Protein AF-A0A9P8UPE1-F1 (afdb_monomer_lite)

Organism: NCBI:txid152316

Sequence (196 aa):
MGAAPSRLIRISTTTGAYTDLRSLNLTSTPVAGVVDENSQYWLTNAANTAWTQVDLLPGSATFGRIVASGTSPAPAYTVSDWAWIPGTAGGNYLWGVSYEAGLLGLTGTSRLMAWNRSTKIWTTSTAITGVLSGSLINYQSVFAGGTDTLYAADSSTGQLYTFPLPGSGLATAQVALGNSFGLATIADGARCAAAN

Structure (mmCIF, N/CA/C/O backbone):
data_AF-A0A9P8UPE1-F1
#
_entry.id   AF-A0A9P8UPE1-F1
#
loop_
_atom_site.group_PDB
_atom_site.id
_atom_site.type_symbol
_atom_site.label_atom_id
_atom_site.label_alt_id
_atom_site.label_comp_id
_atom_site.label_asym_id
_atom_site.label_entity_id
_atom_site.label_seq_id
_atom_site.pdbx_PDB_ins_code
_atom_site.Cartn_x
_atom_site.Cartn_y
_atom_site.Cartn_z
_atom_site.occupancy
_atom_site.B_iso_or_equiv
_atom_site.auth_seq_id
_atom_site.auth_comp_id
_atom_site.auth_asym_id
_atom_site.auth_atom_id
_atom_site.pdbx_PDB_model_num
ATOM 1 N N . MET A 1 1 ? 10.428 -13.126 26.979 1.00 35.22 1 MET A N 1
ATOM 2 C CA . MET A 1 1 ? 9.659 -11.873 27.131 1.00 35.22 1 MET A CA 1
ATOM 3 C C . MET A 1 1 ? 8.935 -11.637 25.817 1.00 35.22 1 MET A C 1
ATOM 5 O O . MET A 1 1 ? 9.606 -11.622 24.794 1.00 35.22 1 MET A O 1
ATOM 9 N N . GLY A 1 2 ? 7.600 -11.607 25.813 1.00 47.16 2 GLY A N 1
ATOM 10 C CA . GLY A 1 2 ? 6.821 -11.402 24.585 1.00 47.16 2 GLY A CA 1
ATOM 11 C C . GLY A 1 2 ? 6.969 -9.967 24.079 1.00 47.16 2 GLY A C 1
ATOM 12 O O . GLY A 1 2 ? 7.102 -9.053 24.892 1.00 47.16 2 GLY A O 1
ATOM 13 N N . ALA A 1 3 ? 6.984 -9.772 22.760 1.00 54.69 3 ALA A N 1
ATOM 14 C CA . ALA A 1 3 ? 6.966 -8.436 22.173 1.00 54.69 3 ALA A CA 1
ATOM 15 C C . ALA A 1 3 ? 5.730 -7.666 22.669 1.00 54.69 3 ALA A C 1
ATOM 17 O O . ALA A 1 3 ? 4.647 -8.243 22.791 1.00 54.69 3 ALA A O 1
ATOM 18 N N . ALA A 1 4 ? 5.896 -6.378 22.977 1.00 60.66 4 ALA A N 1
ATOM 19 C CA . ALA A 1 4 ? 4.767 -5.528 23.334 1.00 60.66 4 ALA A CA 1
ATOM 20 C C . ALA A 1 4 ? 3.760 -5.486 22.166 1.00 60.66 4 ALA A C 1
ATOM 22 O O . ALA A 1 4 ? 4.185 -5.451 21.007 1.00 60.66 4 ALA A O 1
ATOM 23 N N . PRO A 1 5 ? 2.444 -5.495 22.440 1.00 74.88 5 PRO A N 1
ATOM 24 C CA . PRO A 1 5 ? 1.443 -5.434 21.385 1.00 74.88 5 PRO A CA 1
ATOM 25 C C . PRO A 1 5 ? 1.566 -4.119 20.604 1.00 74.88 5 PRO A C 1
ATOM 27 O O . PRO A 1 5 ? 1.838 -3.062 21.182 1.00 74.88 5 PRO A O 1
ATOM 30 N N . SER A 1 6 ? 1.348 -4.175 19.289 1.00 86.69 6 SER A N 1
ATOM 31 C CA . SER A 1 6 ? 1.337 -2.986 18.431 1.00 86.69 6 SER A CA 1
ATOM 32 C C . SER A 1 6 ? 0.235 -2.019 18.874 1.00 86.69 6 SER A C 1
ATOM 34 O O . SER A 1 6 ? -0.825 -2.453 19.321 1.00 86.69 6 SER A O 1
ATOM 36 N N . ARG A 1 7 ? 0.457 -0.705 18.762 1.00 90.19 7 ARG A N 1
ATOM 37 C CA . ARG A 1 7 ? -0.534 0.323 19.131 1.00 90.19 7 ARG A CA 1
ATOM 38 C C . ARG A 1 7 ? -1.039 1.047 17.893 1.00 90.19 7 ARG A C 1
ATOM 40 O O . ARG A 1 7 ? -0.247 1.456 17.050 1.00 90.19 7 ARG A O 1
ATOM 47 N N . LEU A 1 8 ? -2.352 1.214 17.810 1.00 90.75 8 LEU A N 1
ATOM 48 C CA . LEU A 1 8 ? -3.014 2.053 16.829 1.00 90.75 8 LEU A CA 1
ATOM 49 C C . LEU A 1 8 ? -3.119 3.465 17.398 1.00 90.75 8 LEU A C 1
ATOM 51 O O . LEU A 1 8 ? -3.854 3.703 18.356 1.00 90.75 8 LEU A O 1
ATOM 55 N N . ILE A 1 9 ? -2.412 4.401 16.778 1.00 90.38 9 ILE A N 1
ATOM 56 C CA . ILE A 1 9 ? -2.449 5.813 17.148 1.00 90.38 9 ILE A CA 1
ATOM 57 C C . ILE A 1 9 ? -3.109 6.632 16.041 1.00 90.38 9 ILE A C 1
ATOM 59 O O . ILE A 1 9 ? -2.950 6.341 14.858 1.00 90.38 9 ILE A O 1
ATOM 63 N N . ARG A 1 10 ? -3.831 7.684 16.426 1.00 87.06 10 ARG A N 1
ATOM 64 C CA . ARG A 1 10 ? -4.298 8.728 15.510 1.00 87.06 10 ARG A CA 1
ATOM 65 C C . ARG A 1 10 ? -3.476 9.980 15.736 1.00 87.06 10 ARG A C 1
ATOM 67 O O . ARG A 1 10 ? -3.409 10.442 16.870 1.00 87.06 10 ARG A O 1
ATOM 74 N N . ILE A 1 11 ? -2.920 10.552 14.677 1.00 86.19 11 ILE A N 1
ATOM 75 C CA . ILE A 1 11 ? -2.217 11.837 14.727 1.00 86.19 11 ILE A CA 1
ATOM 76 C C . ILE A 1 11 ? -3.156 12.923 14.195 1.00 86.19 11 ILE A C 1
ATOM 78 O O . ILE A 1 11 ? -3.780 12.764 13.149 1.00 86.19 11 ILE A O 1
ATOM 82 N N . SER A 1 12 ? -3.298 14.008 14.949 1.00 83.06 12 SER A N 1
ATOM 83 C CA . SER A 1 12 ? -4.066 15.189 14.564 1.00 83.06 12 SER A CA 1
ATOM 84 C C . SER A 1 12 ? -3.405 15.879 13.377 1.00 83.06 12 SER A C 1
ATOM 86 O O . SER A 1 12 ? -2.245 16.280 13.459 1.00 83.06 12 SER A O 1
ATOM 88 N N . THR A 1 13 ? -4.163 16.085 12.304 1.00 77.50 13 THR A N 1
ATOM 89 C CA . THR A 1 13 ? -3.687 16.787 11.104 1.00 77.50 13 THR A CA 1
ATOM 90 C C . THR A 1 13 ? -3.475 18.282 11.336 1.00 77.50 13 THR A C 1
ATOM 92 O O . THR A 1 13 ? -2.733 18.915 10.595 1.00 77.50 13 THR A O 1
ATOM 95 N N . THR A 1 14 ? -4.099 18.856 12.368 1.00 82.94 14 THR A N 1
ATOM 96 C CA . THR A 1 14 ? -3.991 20.288 12.688 1.00 82.94 14 THR A CA 1
ATOM 97 C C . THR A 1 14 ? -2.881 20.583 13.691 1.00 82.94 14 THR A C 1
ATOM 99 O O . THR A 1 14 ? -2.244 21.626 13.613 1.00 82.94 14 THR A O 1
ATOM 102 N N . THR A 1 15 ? -2.664 19.690 14.660 1.00 88.19 15 THR A N 1
ATOM 103 C CA . THR A 1 15 ? -1.780 19.966 15.808 1.00 88.19 15 THR A CA 1
ATOM 104 C C . THR A 1 15 ? -0.601 19.008 15.929 1.00 88.19 15 THR A C 1
ATOM 106 O O . THR A 1 15 ? 0.265 19.234 16.767 1.00 88.19 15 THR A O 1
ATOM 109 N N . GLY A 1 16 ? -0.576 17.908 15.170 1.00 84.88 16 GLY A N 1
ATOM 110 C CA . GLY A 1 16 ? 0.424 16.844 15.314 1.00 84.88 16 GLY A CA 1
ATOM 111 C C . GLY A 1 16 ? 0.308 16.034 16.613 1.00 84.88 16 GLY A C 1
ATOM 112 O O . GLY A 1 16 ? 1.046 15.071 16.806 1.00 84.88 16 GLY A O 1
ATOM 113 N N . ALA A 1 17 ? -0.623 16.381 17.509 1.00 89.75 17 ALA A N 1
ATOM 114 C CA . ALA A 1 17 ? -0.867 15.629 18.734 1.00 89.75 17 ALA A CA 1
ATOM 115 C C . ALA A 1 17 ? -1.391 14.225 18.410 1.00 89.75 17 ALA A C 1
ATOM 117 O O . ALA A 1 17 ? -2.225 14.069 17.516 1.00 89.75 17 ALA A O 1
ATOM 118 N N . TYR A 1 18 ? -0.950 13.213 19.157 1.00 89.75 18 TYR A N 1
ATOM 119 C CA . TYR A 1 18 ? -1.420 11.843 18.972 1.00 89.75 18 TYR A CA 1
ATOM 120 C C . TYR A 1 18 ? -2.449 11.433 20.031 1.00 89.75 18 TYR A C 1
ATOM 122 O O . TYR A 1 18 ? -2.461 11.924 21.158 1.00 89.75 18 TYR A O 1
ATOM 130 N N . THR A 1 19 ? -3.320 10.501 19.665 1.00 90.38 19 THR A N 1
ATOM 131 C CA . THR A 1 19 ? -4.245 9.809 20.563 1.00 90.38 19 THR A CA 1
ATOM 132 C C . THR A 1 19 ? -4.021 8.316 20.408 1.00 90.38 19 THR A C 1
ATOM 134 O O . THR A 1 19 ? -4.034 7.814 19.284 1.00 90.38 19 THR A O 1
ATOM 137 N N . ASP A 1 20 ? -3.821 7.605 21.516 1.00 92.06 20 ASP A N 1
ATOM 138 C CA . ASP A 1 20 ? -3.834 6.144 21.485 1.00 92.06 20 ASP A CA 1
ATOM 139 C C . ASP A 1 20 ? -5.276 5.657 21.361 1.00 92.06 20 ASP A C 1
ATOM 141 O O . ASP A 1 20 ? -6.108 5.939 22.224 1.00 92.06 20 ASP A O 1
ATOM 145 N N . LEU A 1 21 ? -5.574 4.956 20.272 1.00 90.69 21 LEU A N 1
ATOM 146 C CA . LEU A 1 21 ? -6.897 4.393 20.048 1.00 90.69 21 LEU A CA 1
ATOM 147 C C . LEU A 1 21 ? -7.021 3.013 20.699 1.00 90.69 21 LEU A C 1
ATOM 149 O O . LEU A 1 21 ? -8.077 2.702 21.261 1.00 90.69 21 LEU A O 1
ATOM 153 N N . ARG A 1 22 ? -5.986 2.162 20.572 1.00 91.00 22 ARG A N 1
ATOM 154 C CA . ARG A 1 22 ? -5.991 0.775 21.071 1.00 91.00 22 ARG A CA 1
ATOM 155 C C . ARG A 1 22 ? -4.677 0.032 20.835 1.00 91.00 22 ARG A C 1
ATOM 157 O O . ARG A 1 22 ? -3.951 0.316 19.891 1.00 91.00 22 ARG A O 1
ATOM 164 N N . SER A 1 23 ? -4.478 -1.065 21.562 1.00 92.12 23 SER A N 1
ATOM 165 C CA . SER A 1 23 ? -3.584 -2.154 21.147 1.00 92.12 23 SER A CA 1
ATOM 166 C C . SER A 1 23 ? -4.202 -3.049 20.059 1.00 92.12 23 SER A C 1
ATOM 168 O O . SER A 1 23 ? -5.380 -3.406 20.122 1.00 92.12 23 SER A O 1
ATOM 170 N N . LEU A 1 24 ? -3.386 -3.461 19.092 1.00 91.06 24 LEU A N 1
ATOM 171 C CA . LEU A 1 24 ? -3.706 -4.433 18.052 1.00 91.06 24 LEU A CA 1
ATOM 172 C C . LEU A 1 24 ? -2.859 -5.694 18.248 1.00 91.06 24 LEU A C 1
ATOM 174 O O . LEU A 1 24 ? -1.635 -5.630 18.364 1.00 91.06 24 LEU A O 1
ATOM 178 N N . ASN A 1 25 ? -3.516 -6.850 18.228 1.00 91.06 25 ASN A N 1
ATOM 179 C CA . ASN A 1 25 ? -2.853 -8.152 18.267 1.00 91.06 25 ASN A CA 1
ATOM 180 C C . ASN A 1 25 ? -2.504 -8.583 16.839 1.00 91.06 25 ASN A C 1
ATOM 182 O O . ASN A 1 25 ? -3.203 -9.397 16.239 1.00 91.06 25 ASN A O 1
ATOM 186 N N . LEU A 1 26 ? -1.461 -7.978 16.271 1.00 90.75 26 LEU A N 1
ATOM 187 C CA . LEU A 1 26 ? -0.996 -8.317 14.928 1.00 90.75 26 LEU A CA 1
ATOM 188 C C . LEU A 1 26 ? -0.302 -9.683 14.924 1.00 90.75 26 LEU A C 1
ATOM 190 O O . LEU A 1 26 ? 0.469 -10.009 15.824 1.00 90.75 26 LEU A O 1
ATOM 194 N N . THR A 1 27 ? -0.550 -10.471 13.880 1.00 87.44 27 THR A N 1
ATOM 195 C CA . THR A 1 27 ? 0.063 -11.797 13.686 1.00 87.44 27 THR A CA 1
ATOM 196 C C . THR A 1 27 ? 1.406 -11.733 12.954 1.00 87.44 27 THR A C 1
ATOM 198 O O . THR A 1 27 ? 2.094 -12.742 12.833 1.00 87.44 27 THR A O 1
ATOM 201 N N . SER A 1 28 ? 1.783 -10.556 12.453 1.00 90.25 28 SER A N 1
ATOM 202 C CA . SER A 1 28 ? 3.052 -10.284 11.778 1.00 90.25 28 SER A CA 1
ATOM 203 C C . SER A 1 28 ? 3.443 -8.822 11.962 1.00 90.25 28 SER A C 1
ATOM 205 O O . SER A 1 28 ? 2.562 -7.967 12.028 1.00 90.25 28 SER A O 1
ATOM 207 N N . THR A 1 29 ? 4.743 -8.524 11.964 1.00 91.00 29 THR A N 1
ATOM 208 C CA . THR A 1 29 ? 5.243 -7.143 11.971 1.00 91.00 29 THR A CA 1
ATOM 209 C C . THR A 1 29 ? 4.903 -6.455 10.646 1.00 91.00 29 THR A C 1
ATOM 211 O O . THR A 1 29 ? 5.398 -6.901 9.604 1.00 91.00 29 THR A O 1
ATOM 214 N N . PRO A 1 30 ? 4.067 -5.403 10.650 1.00 90.62 30 PRO A N 1
ATOM 215 C CA . PRO A 1 30 ? 3.784 -4.650 9.442 1.00 90.62 30 PRO A CA 1
ATOM 216 C C . PRO A 1 30 ? 4.967 -3.739 9.098 1.00 90.62 30 PRO A C 1
ATOM 218 O O . PRO A 1 30 ? 5.643 -3.237 9.995 1.00 90.62 30 PRO A O 1
ATOM 221 N N . VAL A 1 31 ? 5.200 -3.520 7.807 1.00 88.81 31 VAL A N 1
ATOM 222 C CA . VAL A 1 31 ? 6.195 -2.553 7.305 1.00 88.81 31 VAL A CA 1
ATOM 223 C C . VAL A 1 31 ? 5.585 -1.457 6.442 1.00 88.81 31 VAL A C 1
ATOM 225 O O . VAL A 1 31 ? 6.260 -0.477 6.166 1.00 88.81 31 VAL A O 1
ATOM 228 N N . ALA A 1 32 ? 4.330 -1.633 6.032 1.00 89.94 32 ALA A N 1
ATOM 229 C CA . ALA A 1 32 ? 3.596 -0.688 5.209 1.00 89.94 32 ALA A CA 1
ATOM 230 C C . ALA A 1 32 ? 2.112 -0.724 5.568 1.00 89.94 32 ALA A C 1
ATOM 232 O O . ALA A 1 32 ? 1.575 -1.779 5.949 1.00 89.94 32 ALA A O 1
ATOM 233 N N . GLY A 1 33 ? 1.456 0.428 5.438 1.00 91.75 33 GLY A N 1
ATOM 234 C CA . GLY A 1 33 ? 0.070 0.615 5.823 1.00 91.75 33 GLY A CA 1
ATOM 235 C C . GLY A 1 33 ? -0.636 1.680 4.993 1.00 91.75 33 GLY A C 1
ATOM 236 O O . GLY A 1 33 ? -0.116 2.770 4.817 1.00 91.75 33 GLY A O 1
ATOM 237 N N . VAL A 1 34 ? -1.867 1.421 4.544 1.00 92.69 34 VAL A N 1
ATOM 238 C CA . VAL A 1 34 ? -2.672 2.451 3.867 1.00 92.69 34 VAL A CA 1
ATOM 239 C C . VAL A 1 34 ? -4.152 2.347 4.199 1.00 92.69 34 VAL A C 1
ATOM 241 O O . VAL A 1 34 ? -4.701 1.256 4.340 1.00 92.69 34 VAL A O 1
ATOM 244 N N . VAL A 1 35 ? -4.808 3.499 4.346 1.00 92.31 35 VAL A N 1
ATOM 245 C CA . VAL A 1 35 ? -6.262 3.578 4.512 1.00 92.31 35 VAL A CA 1
ATOM 246 C C . VAL A 1 35 ? -6.923 3.680 3.141 1.00 92.31 35 VAL A C 1
ATOM 248 O O . VAL A 1 35 ? -6.493 4.472 2.309 1.00 92.31 35 VAL A O 1
ATOM 251 N N . ASP A 1 36 ? -7.973 2.908 2.899 1.00 93.12 36 ASP A N 1
ATOM 252 C CA . ASP A 1 36 ? -8.737 2.953 1.651 1.00 93.12 36 ASP A CA 1
ATOM 253 C C . ASP A 1 36 ? -9.991 3.844 1.749 1.00 93.12 36 ASP A C 1
ATOM 255 O O . ASP A 1 36 ? -10.275 4.444 2.790 1.00 93.12 36 ASP A O 1
ATOM 259 N N . GLU A 1 37 ? -10.750 3.954 0.656 1.00 92.06 37 GLU A N 1
ATOM 260 C CA . GLU A 1 37 ? -12.000 4.719 0.552 1.00 92.06 37 GLU A CA 1
ATOM 261 C C . GLU A 1 37 ? -13.068 4.348 1.575 1.00 92.06 37 GLU A C 1
ATOM 263 O O . GLU A 1 37 ? -13.852 5.211 1.959 1.00 92.06 37 GLU A O 1
ATOM 268 N N . ASN A 1 38 ? -13.056 3.114 2.069 1.00 93.56 38 ASN A N 1
ATOM 269 C CA . ASN A 1 38 ? -14.023 2.605 3.034 1.00 93.56 38 ASN A CA 1
ATOM 270 C C . ASN A 1 38 ? -13.521 2.741 4.478 1.00 93.56 38 ASN A C 1
ATOM 272 O O . ASN A 1 38 ? -14.047 2.104 5.393 1.00 93.56 38 ASN A O 1
ATOM 276 N N . SER A 1 39 ? -12.485 3.560 4.688 1.00 94.00 39 SER A N 1
ATOM 277 C CA . SER A 1 39 ? -11.808 3.727 5.975 1.00 94.00 39 SER A CA 1
ATOM 278 C C . SER A 1 39 ? -11.288 2.403 6.535 1.00 94.00 39 SER A C 1
ATOM 280 O O . SER A 1 39 ? -11.255 2.206 7.746 1.00 94.00 39 SER A O 1
ATOM 282 N N . GLN A 1 40 ? -10.878 1.482 5.663 1.00 95.44 40 GLN A N 1
ATOM 283 C CA . GLN A 1 40 ? -10.202 0.260 6.070 1.00 95.44 40 GLN A CA 1
ATOM 284 C C . GLN A 1 40 ? -8.701 0.496 6.013 1.00 95.44 40 GLN A C 1
ATOM 286 O O . GLN A 1 40 ? -8.169 0.908 4.983 1.00 95.44 40 GLN A O 1
ATOM 291 N N . TYR A 1 41 ? -8.018 0.255 7.125 1.00 95.19 41 TYR A N 1
ATOM 292 C CA . TYR A 1 41 ? -6.571 0.342 7.207 1.00 95.19 41 TYR A CA 1
ATOM 293 C C . TYR A 1 41 ? -5.948 -1.020 6.934 1.00 95.19 41 TYR A C 1
ATOM 295 O O . TYR A 1 41 ? -6.148 -1.978 7.683 1.00 95.19 41 TYR A O 1
ATOM 303 N N . TRP A 1 42 ? -5.214 -1.087 5.832 1.00 96.19 42 TRP A N 1
ATOM 304 C CA . TRP A 1 42 ? -4.577 -2.284 5.318 1.00 96.19 42 TRP A CA 1
ATOM 305 C C . TRP A 1 42 ? -3.101 -2.275 5.659 1.00 96.19 42 TRP A C 1
ATOM 307 O O . TRP A 1 42 ? -2.396 -1.338 5.307 1.00 96.19 42 TRP A O 1
ATOM 317 N N . LEU A 1 43 ? -2.634 -3.339 6.299 1.00 95.12 43 LEU A N 1
ATOM 318 C CA . LEU A 1 43 ? -1.244 -3.529 6.704 1.00 95.12 43 LEU A CA 1
ATOM 319 C C . LEU A 1 43 ? -0.643 -4.734 5.985 1.00 95.12 43 LEU A C 1
ATOM 321 O O . LEU A 1 43 ? -1.346 -5.729 5.808 1.00 95.12 43 LEU A O 1
ATOM 325 N N . THR A 1 44 ? 0.648 -4.680 5.649 1.00 94.50 44 THR A N 1
ATOM 326 C CA . THR A 1 44 ? 1.407 -5.826 5.116 1.00 94.50 44 THR A CA 1
ATOM 327 C C . THR A 1 44 ? 2.753 -6.005 5.804 1.00 94.50 44 THR A C 1
ATOM 329 O O . THR A 1 44 ? 3.362 -5.041 6.264 1.00 94.50 44 THR A O 1
ATOM 332 N N . ASN A 1 45 ? 3.244 -7.245 5.850 1.00 94.38 45 ASN A N 1
ATOM 333 C CA . ASN A 1 45 ? 4.615 -7.555 6.263 1.00 94.38 45 ASN A CA 1
ATOM 334 C C . ASN A 1 45 ? 5.634 -7.325 5.127 1.00 94.38 45 ASN A C 1
ATOM 336 O O . ASN A 1 45 ? 5.260 -7.156 3.966 1.00 94.38 45 ASN A O 1
ATOM 340 N N . ALA A 1 46 ? 6.927 -7.390 5.467 1.00 91.81 46 ALA A N 1
ATOM 341 C CA . ALA A 1 46 ? 8.046 -7.189 4.534 1.00 91.81 46 ALA A CA 1
ATOM 342 C C . ALA A 1 46 ? 8.097 -8.184 3.366 1.00 91.81 46 ALA A C 1
ATOM 344 O O . ALA A 1 46 ? 8.637 -7.872 2.313 1.00 91.81 46 ALA A O 1
ATOM 345 N N . ALA A 1 47 ? 7.545 -9.385 3.549 1.00 94.38 47 ALA A N 1
ATOM 346 C CA . ALA A 1 47 ? 7.483 -10.399 2.500 1.00 94.38 47 ALA A CA 1
ATOM 347 C C . ALA A 1 47 ? 6.258 -10.239 1.580 1.00 94.38 47 ALA A C 1
ATOM 349 O O . ALA A 1 47 ? 6.095 -11.018 0.646 1.00 94.38 47 ALA A O 1
ATOM 350 N N . ASN A 1 48 ? 5.370 -9.279 1.865 1.00 95.38 48 ASN A N 1
ATOM 351 C CA . ASN A 1 48 ? 4.085 -9.082 1.192 1.00 95.38 48 ASN A CA 1
ATOM 352 C C . ASN A 1 48 ? 3.163 -10.323 1.190 1.00 95.38 48 ASN A C 1
ATOM 354 O O . ASN A 1 48 ? 2.321 -10.489 0.305 1.00 95.38 48 ASN A O 1
ATOM 358 N N . THR A 1 49 ? 3.312 -11.196 2.190 1.00 97.12 49 THR A N 1
ATOM 359 C CA . THR A 1 49 ? 2.584 -12.469 2.328 1.00 97.12 49 THR A CA 1
ATOM 360 C C . THR A 1 49 ? 1.569 -12.475 3.456 1.00 97.12 49 THR A C 1
ATOM 362 O O . THR A 1 49 ? 0.753 -13.386 3.505 1.00 97.12 49 THR A O 1
ATOM 365 N N . ALA A 1 50 ? 1.597 -11.504 4.365 1.00 97.06 50 ALA A N 1
ATOM 366 C CA . ALA A 1 50 ? 0.620 -11.374 5.440 1.00 97.06 50 ALA A CA 1
ATOM 367 C C . ALA A 1 50 ? -0.079 -10.025 5.331 1.00 97.06 50 ALA A C 1
ATOM 369 O O . ALA A 1 50 ? 0.582 -9.017 5.089 1.00 97.06 50 ALA A O 1
ATOM 370 N N . TRP A 1 51 ? -1.394 -10.012 5.536 1.00 97.31 51 TRP A N 1
ATOM 371 C CA . TRP A 1 51 ? -2.201 -8.800 5.500 1.00 97.31 51 TRP A CA 1
ATOM 372 C C . TRP A 1 51 ? -3.120 -8.704 6.719 1.00 97.31 51 TRP A C 1
ATOM 374 O O . TRP A 1 51 ? -3.559 -9.708 7.285 1.00 97.31 51 TRP A O 1
ATOM 384 N N . THR A 1 52 ? -3.414 -7.479 7.142 1.00 97.31 52 THR A N 1
ATOM 385 C CA . THR A 1 52 ? -4.387 -7.182 8.202 1.00 97.31 52 THR A CA 1
ATOM 386 C C . THR A 1 52 ? -5.266 -6.018 7.770 1.00 97.31 52 THR A C 1
ATOM 388 O O . THR A 1 52 ? -4.768 -5.060 7.190 1.00 97.31 52 THR A O 1
ATOM 391 N N . GLN A 1 53 ? -6.560 -6.113 8.059 1.00 97.50 53 GLN A N 1
ATOM 392 C CA . GLN A 1 53 ? -7.576 -5.106 7.791 1.00 97.50 53 GLN A CA 1
ATOM 393 C C . GLN A 1 53 ? -8.146 -4.605 9.120 1.00 97.50 53 GLN A C 1
ATOM 395 O O . GLN A 1 53 ? -8.705 -5.383 9.901 1.00 97.50 53 GLN A O 1
ATOM 400 N N . VAL A 1 54 ? -8.009 -3.308 9.375 1.00 96.50 54 VAL A N 1
ATOM 401 C CA . VAL A 1 54 ? -8.521 -2.635 10.572 1.00 96.50 54 VAL A CA 1
ATOM 402 C C . VAL A 1 54 ? -9.615 -1.660 10.166 1.00 96.50 54 VAL A C 1
ATOM 404 O O . VAL A 1 54 ? -9.425 -0.851 9.264 1.00 96.50 54 VAL A O 1
ATOM 407 N N . ASP A 1 55 ? -10.747 -1.711 10.852 1.00 96.06 55 ASP A N 1
ATOM 408 C CA . ASP A 1 55 ? -11.849 -0.792 10.600 1.00 96.06 55 ASP A CA 1
ATOM 409 C C . ASP A 1 55 ? -11.594 0.558 11.277 1.00 96.06 55 ASP A C 1
ATOM 411 O O . ASP A 1 55 ? -11.519 0.643 12.504 1.00 96.06 55 ASP A O 1
ATOM 415 N N . LEU A 1 56 ? -11.452 1.616 10.482 1.00 94.44 56 LEU A N 1
ATOM 416 C CA . LEU A 1 56 ? -11.300 2.996 10.941 1.00 94.44 56 LEU A CA 1
ATOM 417 C C . LEU A 1 56 ? -12.500 3.873 10.564 1.00 94.44 56 LEU A C 1
ATOM 419 O O . LEU A 1 56 ? -12.395 5.095 10.664 1.00 94.44 56 LEU A O 1
ATOM 423 N N . LEU A 1 57 ? -13.636 3.296 10.153 1.00 93.94 57 LEU A N 1
ATOM 424 C CA . LEU A 1 57 ? -14.837 4.068 9.842 1.00 93.94 57 LEU A CA 1
ATOM 425 C C . LEU A 1 57 ? -15.414 4.698 11.126 1.00 93.94 57 LEU A C 1
ATOM 427 O O . LEU A 1 57 ? -15.834 3.962 12.029 1.00 93.94 57 LEU A O 1
ATOM 431 N N . PRO A 1 58 ? -15.470 6.039 11.246 1.00 90.12 58 PRO A N 1
ATOM 432 C CA . PRO A 1 58 ? -16.021 6.683 12.434 1.00 90.12 58 PRO A CA 1
ATOM 433 C C . PRO A 1 58 ? -17.465 6.240 12.705 1.00 90.12 58 PRO A C 1
ATOM 435 O O . PRO A 1 58 ? -18.289 6.174 11.798 1.00 90.12 58 PRO A O 1
ATOM 438 N N . GLY A 1 59 ? -17.772 5.928 13.965 1.00 91.69 59 GLY A N 1
ATOM 439 C CA . GLY A 1 59 ? -19.103 5.464 14.377 1.00 91.69 59 GLY A CA 1
ATOM 440 C C . GLY A 1 59 ? -19.379 3.975 14.133 1.00 91.69 59 GLY A C 1
ATOM 441 O O . GLY A 1 59 ? -20.390 3.471 14.616 1.00 91.69 59 GLY A O 1
ATOM 442 N N . SER A 1 60 ? -18.484 3.246 13.458 1.00 95.81 60 SER A N 1
ATOM 443 C CA . SER A 1 60 ? -18.611 1.794 13.325 1.00 95.81 60 SER A CA 1
ATOM 444 C C . SER A 1 60 ? -18.511 1.083 14.681 1.00 95.81 60 SER A C 1
ATOM 446 O O . SER A 1 60 ? -17.672 1.416 15.523 1.00 95.81 60 SER A O 1
ATOM 448 N N . ALA A 1 61 ? -19.313 0.031 14.873 1.00 96.56 61 ALA A N 1
ATOM 449 C CA . ALA A 1 61 ? -19.254 -0.830 16.059 1.00 96.56 61 ALA A CA 1
ATOM 450 C C . ALA A 1 61 ? -17.892 -1.540 16.217 1.00 96.56 61 ALA A C 1
ATOM 452 O O . ALA A 1 61 ? -17.510 -1.943 17.323 1.00 96.56 61 ALA A O 1
ATOM 453 N N . THR A 1 62 ? -17.148 -1.679 15.118 1.00 96.38 62 THR A N 1
ATOM 454 C CA . THR A 1 62 ? -15.815 -2.288 15.068 1.00 96.38 62 THR A CA 1
ATOM 455 C C . THR A 1 62 ? -14.684 -1.276 14.914 1.00 96.38 62 THR A C 1
ATOM 457 O O . THR A 1 62 ? -13.545 -1.693 14.720 1.00 96.38 62 THR A O 1
ATOM 460 N N . PHE A 1 63 ? -14.946 0.025 15.097 1.00 94.94 63 PHE A N 1
ATOM 461 C CA . PHE A 1 63 ? -13.914 1.060 15.005 1.00 94.94 63 PHE A CA 1
ATOM 462 C C . PHE A 1 63 ? -12.679 0.736 15.869 1.00 94.94 63 PHE A C 1
ATOM 464 O O . PHE A 1 63 ? -12.775 0.423 17.065 1.00 94.94 63 PHE A O 1
ATOM 471 N N . GLY A 1 64 ? -11.504 0.821 15.243 1.00 93.38 64 GLY A N 1
ATOM 472 C CA . GLY A 1 64 ? -10.198 0.528 15.824 1.00 93.38 64 GLY A CA 1
ATOM 473 C C . GLY A 1 64 ? -9.921 -0.962 16.051 1.00 93.38 64 GLY A C 1
ATOM 474 O O . GLY A 1 64 ? -9.032 -1.289 16.839 1.00 93.38 64 GLY A O 1
ATOM 475 N N . ARG A 1 65 ? -10.684 -1.875 15.431 1.00 95.25 65 ARG A N 1
ATOM 476 C CA . ARG A 1 65 ? -10.502 -3.332 15.563 1.00 95.25 65 ARG A CA 1
ATOM 477 C C . ARG A 1 65 ? -10.052 -3.964 14.252 1.00 95.25 65 ARG A C 1
ATOM 479 O O . ARG A 1 65 ? -10.447 -3.531 13.174 1.00 95.25 65 ARG A O 1
ATOM 486 N N . ILE A 1 66 ? -9.267 -5.035 14.369 1.00 96.62 66 ILE A N 1
ATOM 487 C CA . ILE A 1 66 ? -8.993 -5.943 13.251 1.00 96.62 66 ILE A CA 1
ATOM 488 C C . ILE A 1 66 ? -10.313 -6.623 12.880 1.00 96.62 66 ILE A C 1
ATOM 490 O O . ILE A 1 66 ? -10.911 -7.295 13.721 1.00 96.62 66 ILE A O 1
ATOM 494 N N . VAL A 1 67 ? -10.759 -6.435 11.641 1.00 97.38 67 VAL A N 1
ATOM 495 C CA . VAL A 1 67 ? -11.980 -7.057 11.101 1.00 97.38 67 VAL A CA 1
ATOM 496 C C . VAL A 1 67 ? -11.670 -8.250 10.204 1.00 97.38 67 VAL A C 1
ATOM 498 O O . VAL A 1 67 ? -12.504 -9.138 10.058 1.00 97.38 67 VAL A O 1
ATOM 501 N N . ALA A 1 68 ? -10.457 -8.307 9.652 1.00 97.50 68 ALA A N 1
ATOM 502 C CA . ALA A 1 68 ? -9.951 -9.463 8.929 1.00 97.50 68 ALA A CA 1
ATOM 503 C C . ALA A 1 68 ? -8.416 -9.480 8.926 1.00 97.50 68 ALA A C 1
ATOM 505 O O . ALA A 1 68 ? -7.762 -8.441 9.005 1.00 97.50 68 ALA A O 1
ATOM 506 N N . SER A 1 69 ? -7.831 -10.665 8.801 1.00 97.56 69 SER A N 1
ATOM 507 C CA . SER A 1 69 ? -6.406 -10.856 8.537 1.00 97.56 69 SER A CA 1
ATOM 508 C C . SER A 1 69 ? -6.192 -12.185 7.823 1.00 97.56 69 SER A C 1
ATOM 510 O O . SER A 1 69 ? -7.072 -13.049 7.811 1.00 97.56 69 SER A O 1
ATOM 512 N N . GLY A 1 70 ? -5.030 -12.353 7.204 1.00 97.19 70 GLY A N 1
ATOM 513 C CA . GLY A 1 70 ? -4.705 -13.593 6.518 1.00 97.19 70 GLY A CA 1
ATOM 514 C C . GLY A 1 70 ? -3.373 -13.531 5.799 1.00 97.19 70 GLY A C 1
ATOM 515 O O . GLY A 1 70 ? -2.539 -12.659 6.056 1.00 97.19 70 GLY A O 1
ATOM 516 N N . THR A 1 71 ? -3.189 -14.479 4.888 1.00 97.62 71 THR A N 1
ATOM 517 C CA . THR A 1 71 ? -2.012 -14.550 4.030 1.00 97.62 71 THR A CA 1
ATOM 518 C C . THR A 1 71 ? -2.373 -14.377 2.559 1.00 97.62 71 THR A C 1
ATOM 520 O O . THR A 1 71 ? -3.520 -14.573 2.152 1.00 97.62 71 THR A O 1
ATOM 523 N N . SER A 1 72 ? -1.375 -13.978 1.781 1.00 97.50 72 SER A N 1
ATOM 524 C CA . SER A 1 72 ? -1.371 -13.928 0.321 1.00 97.50 72 SER A CA 1
ATOM 525 C C . SER A 1 72 ? -0.280 -14.880 -0.179 1.00 97.50 72 SER A C 1
ATOM 527 O O . SER A 1 72 ? 0.748 -15.022 0.496 1.00 97.50 72 SER A O 1
ATOM 529 N N . PRO A 1 73 ? -0.424 -15.491 -1.367 1.00 97.31 73 PRO A N 1
ATOM 530 C CA . PRO A 1 73 ? 0.723 -16.056 -2.068 1.00 97.31 73 PRO A CA 1
ATOM 531 C C . PRO A 1 73 ? 1.827 -15.002 -2.212 1.00 97.31 73 PRO A C 1
AT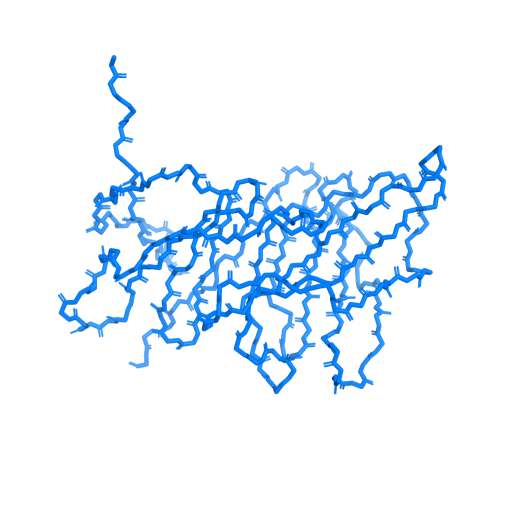OM 533 O O . PRO A 1 73 ? 1.533 -13.815 -2.386 1.00 97.31 73 PRO A O 1
ATOM 536 N N . ALA A 1 74 ? 3.087 -15.434 -2.142 1.00 93.31 74 ALA A N 1
ATOM 537 C CA . ALA A 1 74 ? 4.215 -14.532 -2.336 1.00 93.31 74 ALA A CA 1
ATOM 538 C C . ALA A 1 74 ? 4.122 -13.869 -3.723 1.00 93.31 74 ALA A C 1
ATOM 540 O O . ALA A 1 74 ? 3.851 -14.567 -4.707 1.00 93.31 74 ALA A O 1
ATOM 541 N N . PRO A 1 75 ? 4.315 -12.542 -3.824 1.00 94.62 75 PRO A N 1
ATOM 542 C CA . PRO A 1 75 ? 4.344 -11.893 -5.123 1.00 94.62 75 PRO A CA 1
ATOM 543 C C . PRO A 1 75 ? 5.586 -12.323 -5.908 1.00 94.62 75 PRO A C 1
ATOM 545 O O . PRO A 1 75 ? 6.608 -12.689 -5.331 1.00 94.62 75 PRO A O 1
ATOM 548 N N . ALA A 1 76 ? 5.522 -12.199 -7.234 1.00 91.44 76 ALA A N 1
ATOM 549 C CA . ALA A 1 76 ? 6.696 -12.381 -8.089 1.00 91.44 76 ALA A CA 1
ATOM 550 C C . ALA A 1 76 ? 7.810 -11.361 -7.776 1.00 91.44 76 ALA A C 1
ATOM 552 O O . ALA A 1 76 ? 8.988 -11.671 -7.922 1.00 91.44 76 ALA A O 1
ATOM 553 N N . TYR A 1 77 ? 7.425 -10.164 -7.321 1.00 91.62 77 TYR A N 1
ATOM 554 C CA . TYR A 1 77 ? 8.328 -9.080 -6.948 1.00 91.62 77 TYR A CA 1
ATOM 555 C C . TYR A 1 77 ? 7.815 -8.392 -5.686 1.00 91.62 77 TYR A C 1
ATOM 557 O O . TYR A 1 77 ? 6.639 -8.039 -5.603 1.00 91.62 77 TYR A O 1
ATOM 565 N N . THR A 1 78 ? 8.685 -8.209 -4.698 1.00 91.38 78 THR A N 1
ATOM 566 C CA . THR A 1 78 ? 8.326 -7.557 -3.437 1.00 91.38 78 THR A CA 1
ATOM 567 C C . THR A 1 78 ? 8.195 -6.050 -3.613 1.00 91.38 78 THR A C 1
ATOM 569 O O . THR A 1 78 ? 8.944 -5.436 -4.376 1.00 91.38 78 THR A O 1
ATOM 572 N N . VAL A 1 79 ? 7.280 -5.452 -2.859 1.00 92.56 79 VAL A N 1
ATOM 573 C CA . VAL A 1 79 ? 7.144 -4.000 -2.730 1.00 92.56 79 VAL A CA 1
ATOM 574 C C . VAL A 1 79 ? 7.416 -3.599 -1.288 1.00 92.56 79 VAL A C 1
ATOM 576 O O . VAL A 1 79 ? 6.976 -4.279 -0.359 1.00 92.56 79 VAL A O 1
ATOM 579 N N . SER A 1 80 ? 8.134 -2.498 -1.092 1.00 90.75 80 SER A N 1
ATOM 580 C CA . SER A 1 80 ? 8.416 -1.992 0.258 1.00 90.75 80 SER A CA 1
ATOM 581 C C . SER A 1 80 ? 7.212 -1.282 0.871 1.00 90.75 80 SER A C 1
ATOM 583 O O . SER A 1 80 ? 7.090 -1.248 2.089 1.00 90.75 80 SER A O 1
ATOM 585 N N . ASP A 1 81 ? 6.343 -0.722 0.025 1.00 91.31 81 ASP A N 1
ATOM 586 C CA . ASP A 1 81 ? 5.188 0.080 0.417 1.00 91.31 81 ASP A CA 1
ATOM 587 C C . ASP A 1 81 ? 4.061 -0.025 -0.629 1.00 91.31 81 ASP A C 1
ATOM 589 O O . ASP A 1 81 ? 4.286 -0.467 -1.765 1.00 91.31 81 ASP A O 1
ATOM 593 N N . TRP A 1 82 ? 2.842 0.357 -0.242 1.00 93.25 82 TRP A N 1
ATOM 594 C CA . TRP A 1 82 ? 1.658 0.361 -1.098 1.00 93.25 82 TRP A CA 1
ATOM 595 C C . TRP A 1 82 ? 0.727 1.552 -0.838 1.00 93.25 82 TRP A C 1
ATOM 597 O O . TRP A 1 82 ? 0.674 2.121 0.245 1.00 93.25 82 TRP A O 1
ATOM 607 N N . ALA A 1 83 ? -0.074 1.912 -1.836 1.00 92.38 83 ALA A N 1
ATOM 608 C CA . ALA A 1 83 ? -1.054 2.977 -1.721 1.00 92.38 83 ALA A CA 1
ATOM 609 C C . ALA A 1 83 ? -2.398 2.577 -2.330 1.00 92.38 83 ALA A C 1
ATOM 611 O O . ALA A 1 83 ? -2.475 1.882 -3.344 1.00 92.38 83 ALA A O 1
ATOM 612 N N . TRP A 1 84 ? -3.477 3.067 -1.728 1.00 92.94 84 TRP A N 1
ATOM 613 C CA . TRP A 1 84 ? -4.770 3.120 -2.391 1.00 92.94 84 TRP A CA 1
ATOM 614 C C . TRP A 1 84 ? -4.817 4.356 -3.292 1.00 92.94 84 TRP A C 1
ATOM 616 O O . TRP A 1 84 ? -4.504 5.461 -2.842 1.00 92.94 84 TRP A O 1
ATOM 626 N N . ILE A 1 85 ? -5.223 4.173 -4.547 1.00 89.88 85 ILE A N 1
ATOM 627 C CA . ILE A 1 85 ? -5.259 5.239 -5.550 1.00 89.88 85 ILE A CA 1
ATOM 628 C C . ILE A 1 85 ? -6.715 5.504 -5.940 1.00 89.88 85 ILE A C 1
ATOM 630 O O . ILE A 1 85 ? -7.391 4.570 -6.376 1.00 89.88 85 ILE A O 1
ATOM 634 N N . PRO A 1 86 ? -7.220 6.744 -5.798 1.00 84.50 86 PRO A N 1
ATOM 635 C CA . PRO A 1 86 ? -8.544 7.094 -6.291 1.00 84.50 86 PRO A CA 1
ATOM 636 C C . PRO A 1 86 ? -8.575 7.057 -7.822 1.00 84.50 86 PRO A C 1
ATOM 638 O O . PRO A 1 86 ? -7.583 7.368 -8.478 1.00 84.50 86 PRO A O 1
ATOM 641 N N . GLY A 1 87 ? -9.740 6.748 -8.388 1.00 78.88 87 GLY A N 1
ATOM 642 C CA . GLY A 1 87 ? -9.951 6.753 -9.834 1.00 78.88 87 GLY A CA 1
ATOM 643 C C . GLY A 1 87 ? -10.342 5.400 -10.405 1.00 78.88 87 GLY A C 1
ATOM 644 O O . GLY A 1 87 ? -10.413 4.387 -9.703 1.00 78.88 87 GLY A O 1
ATOM 645 N N . THR A 1 88 ? -10.649 5.402 -11.698 1.00 78.06 88 THR A N 1
ATOM 646 C CA . THR A 1 88 ? -11.140 4.216 -12.405 1.00 78.06 88 THR A CA 1
ATOM 647 C C . THR A 1 88 ? -10.059 3.162 -12.606 1.00 78.06 88 THR A C 1
ATOM 649 O O . THR A 1 88 ? -10.362 1.974 -12.529 1.00 78.06 88 THR A O 1
ATOM 652 N N . ALA A 1 89 ? -8.806 3.572 -12.815 1.00 81.50 89 ALA A N 1
ATOM 653 C CA . ALA A 1 89 ? -7.682 2.649 -12.942 1.00 81.50 89 ALA A CA 1
ATOM 654 C C . ALA A 1 89 ? -7.190 2.147 -11.572 1.00 81.50 89 ALA A C 1
ATOM 656 O O . ALA A 1 89 ? -6.624 1.059 -11.485 1.00 81.50 89 ALA A O 1
ATOM 657 N N . GLY A 1 90 ? -7.451 2.901 -10.495 1.00 81.69 90 GLY A N 1
ATOM 658 C CA . GLY A 1 90 ? -7.172 2.485 -9.115 1.00 81.69 90 GLY A CA 1
ATOM 659 C C . GLY A 1 90 ? -7.878 1.185 -8.723 1.00 81.69 90 GLY A C 1
ATOM 660 O O . GLY A 1 90 ? -7.250 0.259 -8.201 1.00 81.69 90 GLY A O 1
ATOM 661 N N . GLY A 1 91 ? -9.173 1.091 -9.037 1.00 88.12 91 GLY A N 1
ATOM 662 C CA . GLY A 1 91 ? -9.977 -0.118 -8.872 1.00 88.12 91 GLY A CA 1
ATOM 663 C C . GLY A 1 91 ? -9.987 -0.695 -7.447 1.00 88.12 91 GLY A C 1
ATOM 664 O O . GLY A 1 91 ? -9.807 -0.007 -6.440 1.00 88.12 91 GLY A O 1
ATOM 665 N N . ASN A 1 92 ? -10.204 -2.008 -7.342 1.00 93.94 92 ASN A N 1
ATOM 666 C CA . ASN A 1 92 ? -10.225 -2.713 -6.059 1.00 93.94 92 ASN A CA 1
ATOM 667 C C . ASN A 1 92 ? -8.832 -3.213 -5.631 1.00 93.94 92 ASN A C 1
ATOM 669 O O . ASN A 1 92 ? -8.659 -4.380 -5.265 1.00 93.94 92 ASN A O 1
ATOM 673 N N . TYR A 1 93 ? -7.832 -2.335 -5.698 1.00 95.50 93 TYR A N 1
ATOM 674 C CA . TYR A 1 93 ? -6.431 -2.701 -5.503 1.00 95.50 93 TYR A CA 1
ATOM 675 C C . TYR A 1 93 ? -5.694 -1.755 -4.555 1.00 95.50 93 TYR A C 1
ATOM 677 O O . TYR A 1 93 ? -6.079 -0.600 -4.378 1.00 95.50 93 TYR A O 1
ATOM 685 N N . LEU A 1 94 ? -4.612 -2.268 -3.971 1.00 95.62 94 LEU A N 1
ATOM 686 C CA . LEU A 1 94 ? -3.523 -1.478 -3.402 1.00 95.62 94 LEU A CA 1
ATOM 687 C C . LEU A 1 94 ? -2.317 -1.602 -4.333 1.00 95.62 94 LEU A C 1
ATOM 689 O O . LEU A 1 94 ? -1.974 -2.708 -4.756 1.00 95.62 94 LEU A O 1
ATOM 693 N N . TRP A 1 95 ? -1.700 -0.478 -4.673 1.00 94.56 95 TRP A N 1
ATOM 694 C CA . TRP A 1 95 ? -0.661 -0.385 -5.692 1.00 94.56 95 TRP A CA 1
ATOM 695 C C . TRP A 1 95 ? 0.698 -0.105 -5.073 1.00 94.56 95 TRP A C 1
ATOM 697 O O . TRP A 1 95 ? 0.822 0.762 -4.215 1.00 94.56 95 TRP A O 1
ATOM 707 N N . GLY A 1 96 ? 1.723 -0.804 -5.542 1.00 93.38 96 GLY A N 1
ATOM 708 C CA . GLY A 1 96 ? 3.114 -0.561 -5.178 1.00 93.38 96 GLY A CA 1
ATOM 709 C C . GLY A 1 96 ? 4.025 -0.623 -6.398 1.00 93.38 96 GLY A C 1
ATOM 710 O O . GLY A 1 96 ? 3.604 -0.994 -7.499 1.00 93.38 96 GLY A O 1
ATOM 711 N N . VAL A 1 97 ? 5.292 -0.277 -6.191 1.00 91.50 97 VAL A N 1
ATOM 712 C CA . VAL A 1 97 ? 6.336 -0.385 -7.214 1.00 91.50 97 VAL A CA 1
ATOM 713 C C . VAL A 1 97 ? 7.438 -1.286 -6.687 1.00 91.50 97 VAL A C 1
ATOM 715 O O . VAL A 1 97 ? 7.982 -1.048 -5.612 1.00 91.50 97 VAL A O 1
ATOM 718 N N . SER A 1 98 ? 7.778 -2.317 -7.452 1.00 90.62 98 SER A N 1
ATOM 719 C CA . SER A 1 98 ? 8.969 -3.126 -7.204 1.00 90.62 98 SER A CA 1
ATOM 720 C C . SER A 1 98 ? 10.100 -2.690 -8.125 1.00 90.62 98 SER A C 1
ATOM 722 O O . SER A 1 98 ? 9.843 -2.222 -9.237 1.00 90.62 98 SER A O 1
ATOM 724 N N . TYR A 1 99 ? 11.340 -2.937 -7.718 1.00 86.81 99 TYR A N 1
ATOM 725 C CA . TYR A 1 99 ? 12.513 -2.793 -8.571 1.00 86.81 99 TYR A CA 1
ATOM 726 C C . TYR A 1 99 ? 13.262 -4.123 -8.656 1.00 86.81 99 TYR A C 1
ATOM 728 O O . TYR A 1 99 ? 13.603 -4.726 -7.641 1.00 86.81 99 TYR A O 1
ATOM 736 N N . GLU A 1 100 ? 13.515 -4.575 -9.878 1.00 82.06 100 GLU A N 1
ATOM 737 C CA . GLU A 1 100 ? 14.333 -5.742 -10.181 1.00 82.06 100 GLU A CA 1
ATOM 738 C C . GLU A 1 100 ? 15.664 -5.259 -10.758 1.00 82.06 100 GLU A C 1
ATOM 740 O O . GLU A 1 100 ? 15.701 -4.640 -11.824 1.00 82.06 100 GLU A O 1
ATOM 745 N N . ALA A 1 101 ? 16.766 -5.519 -10.055 1.00 76.19 101 ALA A N 1
ATOM 746 C CA . ALA A 1 101 ? 18.093 -5.183 -10.551 1.00 76.19 101 ALA A CA 1
ATOM 747 C C . ALA A 1 101 ? 18.463 -6.095 -11.732 1.00 76.19 101 ALA A C 1
ATOM 749 O O . ALA A 1 101 ? 18.423 -7.318 -11.608 1.00 76.19 101 ALA A O 1
ATOM 750 N N . GLY A 1 102 ? 18.853 -5.513 -12.867 1.00 68.88 102 GLY A N 1
ATOM 751 C CA . GLY A 1 102 ? 19.386 -6.289 -13.987 1.00 68.88 102 GLY A CA 1
ATOM 752 C C . GLY A 1 102 ? 20.848 -6.672 -13.810 1.00 68.88 102 GLY A C 1
ATOM 753 O O . GLY A 1 102 ? 21.493 -6.377 -12.799 1.00 68.88 102 GLY A O 1
ATOM 754 N N . LEU A 1 103 ? 21.389 -7.319 -14.842 1.00 68.25 103 LEU A N 1
ATOM 755 C CA . LEU A 1 103 ? 22.754 -7.835 -14.849 1.00 68.25 103 LEU A CA 1
ATOM 756 C C . LEU A 1 103 ? 23.766 -6.733 -14.486 1.00 68.25 103 LEU A C 1
ATOM 758 O O . LEU A 1 103 ? 23.792 -5.666 -15.102 1.00 68.25 103 LEU A O 1
ATOM 762 N N . LEU A 1 104 ? 24.589 -7.011 -13.468 1.00 64.94 104 LEU A N 1
ATOM 763 C CA . LEU A 1 104 ? 25.633 -6.116 -12.948 1.00 64.94 104 LEU A CA 1
ATOM 764 C C . LEU A 1 104 ? 25.123 -4.734 -12.483 1.00 64.94 104 LEU A C 1
ATOM 766 O O . LEU A 1 104 ? 25.899 -3.787 -12.414 1.00 64.94 104 LEU A O 1
ATOM 770 N N . GLY A 1 105 ? 23.828 -4.602 -12.163 1.00 60.62 105 GLY A N 1
ATOM 771 C CA . GLY A 1 105 ? 23.233 -3.338 -11.710 1.00 60.62 105 GLY A CA 1
ATOM 772 C C . GLY A 1 105 ? 23.128 -2.267 -12.802 1.00 60.62 105 GLY A C 1
ATOM 773 O O . GLY A 1 105 ? 22.879 -1.107 -12.487 1.00 60.62 105 GLY A O 1
ATOM 774 N N . LEU A 1 106 ? 23.323 -2.644 -14.072 1.00 57.78 106 LEU A N 1
ATOM 775 C CA . LEU A 1 106 ? 23.385 -1.711 -15.201 1.00 57.78 106 LEU A CA 1
ATOM 776 C C . LEU A 1 106 ? 22.017 -1.453 -15.853 1.00 57.78 106 LEU A C 1
ATOM 778 O O . LEU A 1 106 ? 21.853 -0.453 -16.545 1.00 57.78 106 LEU A O 1
ATOM 782 N N . THR A 1 107 ? 21.040 -2.348 -15.663 1.00 65.88 107 THR A N 1
ATOM 783 C CA . THR A 1 107 ? 19.710 -2.276 -16.303 1.00 65.88 107 THR A CA 1
ATOM 784 C C . THR A 1 107 ? 18.600 -2.745 -15.359 1.00 65.88 107 THR A C 1
ATOM 786 O O . THR A 1 107 ? 18.146 -3.879 -15.414 1.00 65.88 107 THR A O 1
ATOM 789 N N . GLY A 1 108 ? 18.158 -1.891 -14.440 1.00 73.44 108 GLY A N 1
ATOM 790 C CA . GLY A 1 108 ? 17.023 -2.219 -13.572 1.00 73.44 108 GLY A CA 1
ATOM 791 C C . GLY A 1 108 ? 15.668 -2.112 -14.273 1.00 73.44 108 GLY A C 1
ATOM 792 O O . GLY A 1 108 ? 15.493 -1.277 -15.159 1.00 73.44 108 GLY A O 1
ATOM 793 N N . THR A 1 109 ? 14.698 -2.924 -13.853 1.00 81.25 109 THR A N 1
ATOM 794 C CA . THR A 1 109 ? 13.300 -2.819 -14.295 1.00 81.25 109 THR A CA 1
ATOM 795 C C . THR A 1 109 ? 12.402 -2.505 -13.108 1.00 81.25 109 THR A C 1
ATOM 797 O O . THR A 1 109 ? 12.300 -3.297 -12.170 1.00 81.25 109 THR A O 1
ATOM 800 N N . SER A 1 110 ? 11.706 -1.371 -13.169 1.00 86.12 110 SER A N 1
ATOM 801 C CA . SER A 1 110 ? 10.625 -1.070 -12.230 1.00 86.12 110 SER A CA 1
ATOM 802 C C . SER A 1 110 ? 9.332 -1.717 -12.712 1.00 86.12 110 SER A C 1
ATOM 804 O O . SER A 1 110 ? 9.066 -1.787 -13.915 1.00 86.12 110 SER A O 1
ATOM 806 N N . ARG A 1 111 ? 8.513 -2.212 -11.785 1.00 88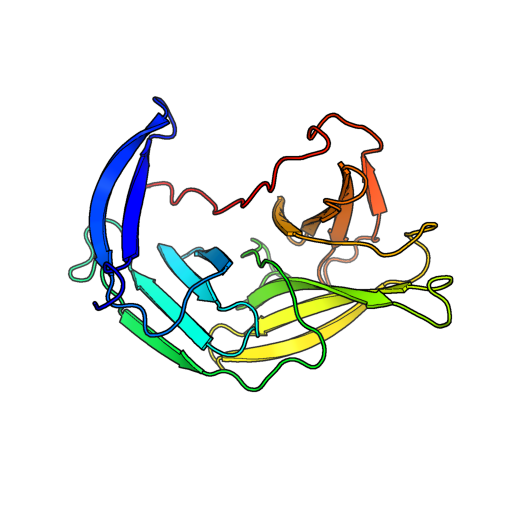.25 111 ARG A N 1
ATOM 807 C CA . ARG A 1 111 ? 7.242 -2.867 -12.115 1.00 88.25 111 ARG A CA 1
ATOM 808 C C . ARG A 1 111 ? 6.138 -2.368 -11.205 1.00 88.25 111 ARG A C 1
ATOM 810 O O . ARG A 1 111 ? 6.318 -2.308 -9.991 1.00 88.25 111 ARG A O 1
ATOM 817 N N . LEU A 1 112 ? 4.989 -2.064 -11.800 1.00 91.06 112 LEU A N 1
ATOM 818 C CA . LEU A 1 112 ? 3.764 -1.821 -11.048 1.00 91.06 112 LEU A CA 1
ATOM 819 C C . LEU A 1 112 ? 3.193 -3.146 -10.554 1.00 91.06 112 LEU A C 1
ATOM 821 O O . LEU A 1 112 ? 2.982 -4.082 -11.335 1.00 91.06 112 LEU A O 1
ATOM 825 N N . MET A 1 113 ? 2.916 -3.191 -9.258 1.00 94.69 113 MET A N 1
ATOM 826 C CA . MET A 1 113 ? 2.353 -4.336 -8.558 1.00 94.69 113 MET A CA 1
ATOM 827 C C . MET A 1 113 ? 0.999 -3.939 -7.977 1.00 94.69 113 MET A C 1
ATOM 829 O O . MET A 1 113 ? 0.884 -2.893 -7.342 1.00 94.69 113 MET A O 1
ATOM 833 N N . ALA A 1 114 ? -0.015 -4.776 -8.178 1.00 95.25 114 ALA A N 1
ATOM 834 C CA . ALA A 1 114 ? -1.367 -4.546 -7.683 1.00 95.25 114 ALA A CA 1
ATOM 835 C C . ALA A 1 114 ? -1.808 -5.704 -6.791 1.00 95.25 114 ALA A C 1
ATOM 837 O O . ALA A 1 114 ? -1.837 -6.857 -7.231 1.00 95.25 114 ALA A O 1
ATOM 838 N N . TRP A 1 115 ? -2.187 -5.405 -5.554 1.00 97.31 115 TRP A N 1
ATOM 839 C CA . TRP A 1 115 ? -2.779 -6.367 -4.634 1.00 97.31 115 TRP A CA 1
ATOM 840 C C . TRP A 1 115 ? -4.293 -6.207 -4.607 1.00 97.31 115 TRP A C 1
ATOM 842 O O . TRP A 1 115 ? -4.805 -5.154 -4.232 1.00 97.31 115 TRP A O 1
ATOM 852 N N . ASN A 1 116 ? -5.024 -7.237 -5.022 1.00 96.94 116 ASN A N 1
ATOM 853 C CA . ASN A 1 116 ? -6.480 -7.188 -5.082 1.00 96.94 116 ASN A CA 1
ATOM 854 C C . ASN A 1 116 ? -7.081 -7.324 -3.678 1.00 96.94 116 ASN A C 1
ATOM 856 O O . ASN A 1 116 ? -6.906 -8.348 -3.013 1.00 96.94 116 ASN A O 1
ATOM 860 N N . ARG A 1 117 ? -7.856 -6.327 -3.248 1.00 97.06 117 ARG A N 1
ATOM 861 C CA . ARG A 1 117 ? -8.439 -6.300 -1.902 1.00 97.06 117 ARG A CA 1
ATOM 862 C C . ARG A 1 117 ? -9.554 -7.318 -1.705 1.00 97.06 117 ARG A C 1
ATOM 864 O O . ARG A 1 117 ? -9.842 -7.642 -0.563 1.00 97.06 117 ARG A O 1
ATOM 871 N N . SER A 1 118 ? -10.182 -7.859 -2.749 1.00 96.56 118 SER A N 1
ATOM 872 C CA . SER A 1 118 ? -11.174 -8.938 -2.609 1.00 96.56 118 SER A CA 1
ATOM 873 C C . SER A 1 118 ? -10.512 -10.308 -2.572 1.00 96.56 118 SER A C 1
ATOM 875 O O . SER A 1 118 ? -10.726 -11.055 -1.619 1.00 96.56 118 SER A O 1
ATOM 877 N N . THR A 1 119 ? -9.689 -10.623 -3.574 1.00 97.44 119 THR A N 1
ATOM 878 C CA . THR A 1 119 ? -9.082 -11.953 -3.729 1.00 97.44 119 THR A CA 1
ATOM 879 C C . THR A 1 119 ? -7.820 -12.145 -2.897 1.00 97.44 119 THR A C 1
ATOM 881 O O . THR A 1 119 ? -7.396 -13.281 -2.722 1.00 97.44 119 THR A O 1
ATOM 884 N N . LYS A 1 120 ? -7.246 -11.062 -2.352 1.00 97.44 120 LYS A N 1
ATOM 885 C CA . LYS A 1 120 ? -6.025 -11.061 -1.532 1.00 97.44 120 LYS A CA 1
ATOM 886 C C . LYS A 1 120 ? -4.796 -11.579 -2.293 1.00 97.44 120 LYS A C 1
ATOM 888 O O . LYS A 1 120 ? -3.900 -12.185 -1.715 1.00 97.44 120 LYS A O 1
ATOM 893 N N . ILE A 1 121 ? -4.755 -11.352 -3.606 1.00 96.75 121 ILE A N 1
ATOM 894 C CA . ILE A 1 121 ? -3.705 -11.853 -4.502 1.00 96.75 121 ILE A CA 1
ATOM 895 C C . ILE A 1 121 ? -2.970 -10.684 -5.158 1.00 96.75 121 ILE A C 1
ATOM 897 O O . ILE A 1 121 ? -3.587 -9.706 -5.585 1.00 96.75 121 ILE A O 1
ATOM 901 N N . TRP A 1 122 ? -1.649 -10.819 -5.260 1.00 96.38 122 TRP A N 1
ATOM 902 C CA . TRP A 1 122 ? -0.784 -9.922 -6.020 1.00 96.38 122 TRP A CA 1
ATOM 903 C C . TRP A 1 122 ? -0.810 -10.235 -7.513 1.00 96.38 122 TRP A C 1
ATOM 905 O O . TRP A 1 122 ? -0.774 -11.392 -7.926 1.00 96.38 122 TRP A O 1
ATOM 915 N N . THR A 1 123 ? -0.787 -9.187 -8.324 1.00 93.88 123 THR A N 1
ATOM 916 C CA . THR A 1 123 ? -0.640 -9.259 -9.777 1.00 93.88 123 THR A CA 1
ATOM 917 C C . THR A 1 123 ? 0.434 -8.278 -10.228 1.00 93.88 123 THR A C 1
ATOM 919 O O . THR A 1 123 ? 0.503 -7.146 -9.746 1.00 93.88 123 THR A O 1
ATOM 922 N N . THR A 1 124 ? 1.301 -8.717 -11.138 1.00 87.12 124 THR A N 1
ATOM 923 C CA . THR A 1 124 ? 2.267 -7.838 -11.802 1.00 87.12 124 THR A CA 1
ATOM 924 C C . THR A 1 124 ? 1.582 -7.208 -12.998 1.00 87.12 124 THR A C 1
ATOM 926 O O . THR A 1 124 ? 1.160 -7.917 -13.908 1.00 87.12 124 THR A O 1
ATOM 929 N N . SER A 1 125 ? 1.453 -5.886 -12.990 1.00 75.06 125 SER A N 1
ATOM 930 C CA . SER A 1 125 ? 0.589 -5.210 -13.949 1.00 75.06 125 SER A CA 1
ATOM 931 C C . SER A 1 125 ? 1.331 -4.686 -15.173 1.00 75.06 125 SER A C 1
ATOM 933 O O . SER A 1 125 ? 0.815 -4.770 -16.285 1.00 75.06 125 SER A O 1
ATOM 935 N N . THR A 1 126 ? 2.515 -4.090 -15.001 1.00 79.75 126 THR A N 1
ATOM 936 C CA . THR A 1 126 ? 3.246 -3.446 -16.107 1.00 79.75 126 THR A CA 1
ATOM 937 C C . THR A 1 126 ? 4.730 -3.330 -15.775 1.00 79.75 126 THR A C 1
ATOM 939 O O . THR A 1 126 ? 5.086 -2.891 -14.681 1.00 79.75 126 THR A O 1
ATOM 942 N N . ALA A 1 127 ? 5.595 -3.719 -16.716 1.00 78.06 127 ALA A N 1
ATOM 943 C CA . ALA A 1 127 ? 7.021 -3.412 -16.664 1.00 78.06 127 ALA A CA 1
ATOM 944 C C . ALA A 1 127 ? 7.257 -2.005 -17.220 1.00 78.06 127 ALA A C 1
ATOM 946 O O . ALA A 1 127 ? 6.722 -1.655 -18.269 1.00 78.06 127 ALA A O 1
ATOM 947 N N . ILE A 1 128 ? 8.055 -1.210 -16.517 1.00 76.00 128 ILE A N 1
ATOM 948 C CA . ILE A 1 128 ? 8.354 0.173 -16.872 1.00 76.00 128 ILE A CA 1
ATOM 949 C C . ILE A 1 128 ? 9.833 0.256 -17.229 1.00 76.00 128 ILE A C 1
ATOM 951 O O . ILE A 1 128 ? 10.708 0.033 -16.391 1.00 76.00 128 ILE A O 1
ATOM 955 N N . THR A 1 129 ? 10.103 0.576 -18.491 1.00 61.31 129 THR A N 1
ATOM 956 C CA . THR A 1 129 ? 11.452 0.672 -19.057 1.00 61.31 129 THR A CA 1
ATOM 957 C C . THR A 1 129 ? 11.756 2.106 -19.480 1.00 61.31 129 THR A C 1
ATOM 959 O O . THR A 1 129 ? 10.873 2.800 -19.975 1.00 61.31 129 THR A O 1
ATOM 962 N N . GLY A 1 130 ? 13.011 2.541 -19.348 1.00 55.50 130 GLY A N 1
ATOM 963 C CA . GLY A 1 130 ? 13.496 3.779 -19.976 1.00 55.50 130 GLY A CA 1
ATOM 964 C C . GLY A 1 130 ? 13.363 5.071 -19.161 1.00 55.50 130 GLY A C 1
ATOM 965 O O . GLY A 1 130 ? 13.751 6.118 -19.662 1.00 55.50 130 GLY A O 1
ATOM 966 N N . VAL A 1 131 ? 12.872 5.021 -17.918 1.00 55.19 131 VAL A N 1
ATOM 967 C CA . VAL A 1 131 ? 12.716 6.224 -17.067 1.00 55.19 131 VAL A CA 1
ATOM 968 C C . VAL A 1 131 ? 13.886 6.424 -16.087 1.00 55.19 131 VAL A C 1
ATOM 970 O O . VAL A 1 131 ? 13.953 7.442 -15.414 1.00 55.19 131 VAL A O 1
ATOM 973 N N . LEU A 1 132 ? 14.825 5.477 -15.972 1.00 58.50 132 LEU A N 1
ATOM 974 C CA . LEU A 1 132 ? 15.670 5.384 -14.777 1.00 58.50 132 LEU A CA 1
ATOM 975 C C . LEU A 1 132 ? 17.124 5.036 -15.129 1.00 58.50 132 LEU A C 1
ATOM 977 O O . LEU A 1 132 ? 17.501 3.868 -15.190 1.00 58.50 132 LEU A O 1
ATOM 981 N N . SER A 1 133 ? 17.943 6.053 -15.397 1.00 47.12 133 SER A N 1
ATOM 982 C CA . SER A 1 133 ? 19.396 5.911 -15.543 1.00 47.12 133 SER A CA 1
ATOM 983 C C . SER A 1 133 ? 20.074 6.072 -14.177 1.00 47.12 133 SER A C 1
ATOM 985 O O . SER A 1 133 ? 20.135 7.183 -13.654 1.00 47.12 133 SER A O 1
ATOM 987 N N . GLY A 1 134 ? 20.584 4.983 -13.597 1.00 53.75 134 GLY A N 1
ATOM 988 C CA . GLY A 1 134 ? 21.292 4.999 -12.311 1.00 53.75 134 GLY A CA 1
ATOM 989 C C . GLY A 1 134 ? 21.306 3.633 -11.621 1.00 53.75 134 GLY A C 1
ATOM 990 O O . GLY A 1 134 ? 20.598 2.723 -12.046 1.00 53.75 134 GLY A O 1
ATOM 991 N N . SER A 1 135 ? 22.142 3.486 -10.586 1.00 64.50 135 SER A N 1
ATOM 992 C CA . SER A 1 135 ? 22.286 2.261 -9.783 1.00 64.50 135 SER A CA 1
ATOM 993 C C . SER A 1 135 ? 20.978 1.814 -9.110 1.00 64.50 135 SER A C 1
ATOM 995 O O . SER A 1 135 ? 19.953 2.475 -9.230 1.00 64.50 135 SER A O 1
ATOM 997 N N . LEU A 1 136 ? 21.049 0.708 -8.357 1.00 72.62 136 LEU A N 1
ATOM 998 C CA . LEU A 1 136 ? 19.980 0.137 -7.524 1.00 72.62 136 LEU A CA 1
ATOM 999 C C . LEU A 1 136 ? 18.997 1.188 -6.975 1.00 72.62 136 LEU A C 1
ATOM 1001 O O . LEU A 1 136 ? 19.389 2.064 -6.204 1.00 72.62 136 LEU A O 1
ATOM 1005 N N . ILE A 1 137 ? 17.727 1.059 -7.357 1.00 80.19 137 ILE A N 1
ATOM 1006 C CA . ILE A 1 137 ? 16.639 1.930 -6.906 1.00 80.19 137 ILE A CA 1
ATOM 1007 C C . ILE A 1 137 ? 15.949 1.284 -5.715 1.00 80.19 137 ILE A C 1
ATOM 1009 O O . ILE A 1 137 ? 15.720 0.073 -5.702 1.00 80.19 137 ILE A O 1
ATOM 1013 N N . ASN A 1 138 ? 15.595 2.097 -4.725 1.00 82.69 138 ASN A N 1
ATOM 1014 C CA . ASN A 1 138 ? 14.988 1.637 -3.490 1.00 82.69 138 ASN A CA 1
ATOM 1015 C C . ASN A 1 138 ? 13.731 2.452 -3.163 1.00 82.69 138 ASN A C 1
ATOM 1017 O O . ASN A 1 138 ? 13.770 3.421 -2.394 1.00 82.69 138 ASN A O 1
ATOM 1021 N N . TYR A 1 139 ? 12.606 2.037 -3.752 1.00 86.44 139 TYR A N 1
ATOM 1022 C CA . TYR A 1 139 ? 11.290 2.602 -3.460 1.00 86.44 139 TYR A CA 1
ATOM 1023 C C . TYR A 1 139 ? 10.845 2.178 -2.059 1.00 86.44 139 TYR A C 1
ATOM 1025 O O . TYR A 1 139 ? 10.320 1.081 -1.887 1.00 86.44 139 TYR A O 1
ATOM 1033 N N . GLN A 1 140 ? 11.084 3.020 -1.054 1.00 84.00 140 GLN A N 1
ATOM 1034 C CA . GLN A 1 140 ? 10.660 2.758 0.332 1.00 84.00 140 GLN A CA 1
ATOM 1035 C C . GLN A 1 140 ? 9.342 3.430 0.697 1.00 84.00 140 GLN A C 1
ATOM 1037 O O . GLN A 1 140 ? 8.790 3.153 1.755 1.00 84.00 140 GLN A O 1
ATOM 1042 N N . SER A 1 141 ? 8.860 4.319 -0.164 1.00 84.38 141 SER A N 1
ATOM 1043 C CA . SER A 1 141 ? 7.663 5.103 0.086 1.00 84.38 141 SER A CA 1
ATOM 1044 C C . SER A 1 141 ? 6.890 5.272 -1.204 1.00 84.38 141 SER A C 1
ATOM 1046 O O . SER A 1 141 ? 7.460 5.685 -2.222 1.00 84.38 141 SER A O 1
ATOM 1048 N N . VAL A 1 142 ? 5.598 4.963 -1.157 1.00 88.25 142 VAL A N 1
ATOM 1049 C CA . VAL A 1 142 ? 4.679 5.185 -2.269 1.00 88.25 142 VAL A CA 1
ATOM 1050 C C . VAL A 1 142 ? 3.412 5.862 -1.769 1.00 88.25 142 VAL A C 1
ATOM 1052 O O . VAL A 1 142 ? 2.949 5.619 -0.663 1.00 88.25 142 VAL A O 1
ATOM 1055 N N . PHE A 1 143 ? 2.835 6.740 -2.577 1.00 85.94 143 PHE A N 1
ATOM 1056 C CA . PHE A 1 143 ? 1.635 7.471 -2.179 1.00 85.94 143 PHE A CA 1
ATOM 1057 C C . PHE A 1 143 ? 0.802 7.871 -3.389 1.00 85.94 143 PHE A C 1
ATOM 1059 O O . PHE A 1 143 ? 1.282 7.937 -4.523 1.00 85.94 143 PHE A O 1
ATOM 1066 N N . ALA A 1 144 ? -0.481 8.131 -3.146 1.00 85.25 144 ALA A N 1
ATOM 1067 C CA . ALA A 1 144 ? -1.383 8.604 -4.181 1.00 85.25 144 ALA A CA 1
ATOM 1068 C C . ALA A 1 144 ? -0.959 9.992 -4.667 1.00 85.25 144 ALA A C 1
ATOM 1070 O O . ALA A 1 144 ? -0.854 10.929 -3.877 1.00 85.25 144 ALA A O 1
ATOM 1071 N N . GLY A 1 145 ? -0.741 10.125 -5.975 1.00 73.00 145 GLY A N 1
ATOM 1072 C CA . GLY A 1 145 ? -0.401 11.402 -6.596 1.00 73.00 145 GLY A CA 1
ATOM 1073 C C . GLY A 1 145 ? -1.571 12.214 -7.119 1.00 73.00 145 GLY A C 1
ATOM 1074 O O . GLY A 1 145 ? -1.395 13.355 -7.538 1.00 73.00 145 GLY A O 1
ATOM 1075 N N . GLY A 1 146 ? -2.755 11.613 -7.102 1.00 77.06 146 GLY A N 1
ATOM 1076 C CA . GLY A 1 146 ? -3.967 12.109 -7.725 1.00 77.06 146 GLY A CA 1
ATOM 1077 C C . GLY A 1 146 ? -4.782 10.937 -8.260 1.00 77.06 146 GLY A C 1
ATOM 1078 O O . GLY A 1 146 ? -4.587 9.793 -7.847 1.00 77.06 146 GLY A O 1
ATOM 1079 N N . THR A 1 147 ? -5.689 11.229 -9.189 1.00 82.00 147 THR A N 1
ATOM 1080 C CA . THR A 1 147 ? -6.473 10.189 -9.868 1.00 82.00 147 THR A CA 1
ATOM 1081 C C . THR A 1 147 ? -5.553 9.350 -10.756 1.00 82.00 147 THR A C 1
ATOM 1083 O O . THR A 1 147 ? -4.766 9.902 -11.525 1.00 82.00 147 THR A O 1
ATOM 1086 N N . ASP A 1 148 ? -5.639 8.026 -10.629 1.00 86.19 148 ASP A N 1
ATOM 1087 C CA . ASP A 1 148 ? -4.966 7.045 -11.492 1.00 86.19 148 ASP A CA 1
ATOM 1088 C C . ASP A 1 148 ? -3.428 7.172 -11.587 1.00 86.19 148 ASP A C 1
ATOM 1090 O O . ASP A 1 148 ? -2.813 6.666 -12.527 1.00 86.19 148 ASP A O 1
ATOM 1094 N N . THR A 1 149 ? -2.784 7.818 -10.607 1.00 86.75 149 THR A N 1
ATOM 1095 C CA . THR A 1 149 ? -1.325 8.021 -10.576 1.00 86.75 149 THR A CA 1
ATOM 1096 C C . THR A 1 149 ? -0.739 7.687 -9.208 1.00 86.75 149 THR A C 1
ATOM 1098 O O . THR A 1 149 ? -1.183 8.201 -8.179 1.00 86.75 149 THR A O 1
ATOM 1101 N N . LEU A 1 150 ? 0.309 6.867 -9.213 1.00 88.88 150 LEU A N 1
ATOM 1102 C CA . LEU A 1 150 ? 1.123 6.526 -8.052 1.00 88.88 150 LEU A CA 1
ATOM 1103 C C . LEU A 1 150 ? 2.424 7.337 -8.074 1.00 88.88 150 LEU A C 1
ATOM 1105 O O . LEU A 1 150 ? 3.093 7.403 -9.105 1.00 88.88 150 LEU A O 1
ATOM 1109 N N . TYR A 1 151 ? 2.811 7.916 -6.941 1.00 87.50 151 TYR A N 1
ATOM 1110 C CA . TYR A 1 151 ? 4.165 8.419 -6.726 1.00 87.50 151 TYR A CA 1
ATOM 1111 C C . TYR A 1 151 ? 4.998 7.374 -5.985 1.00 87.50 151 TYR A C 1
ATOM 1113 O O . TYR A 1 151 ? 4.486 6.717 -5.079 1.00 87.50 151 TYR A O 1
ATOM 1121 N N . ALA A 1 152 ? 6.282 7.255 -6.326 1.00 86.75 152 ALA A N 1
ATOM 1122 C CA . ALA A 1 152 ? 7.247 6.512 -5.517 1.00 86.75 152 ALA A CA 1
ATOM 1123 C C . ALA A 1 152 ? 8.532 7.314 -5.328 1.00 86.75 152 ALA A C 1
ATOM 1125 O O . ALA A 1 152 ? 9.077 7.862 -6.293 1.00 86.75 152 ALA A O 1
ATOM 1126 N N . ALA A 1 153 ? 9.015 7.353 -4.090 1.00 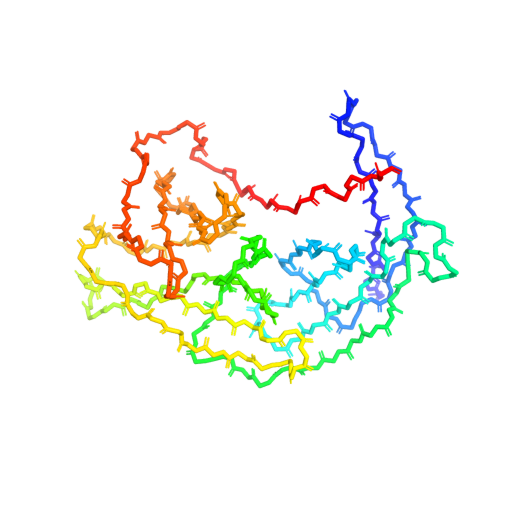83.38 153 ALA A N 1
ATOM 1127 C CA . ALA A 1 153 ? 10.263 8.006 -3.729 1.00 83.38 153 ALA A CA 1
ATOM 1128 C C . ALA A 1 153 ? 11.391 6.975 -3.628 1.00 83.38 153 ALA A C 1
ATOM 1130 O O . ALA A 1 153 ? 11.279 5.983 -2.902 1.00 83.38 153 ALA A O 1
ATOM 1131 N N . ASP A 1 154 ? 12.486 7.218 -4.345 1.00 82.12 154 ASP A N 1
ATOM 1132 C CA . ASP A 1 154 ? 13.722 6.464 -4.169 1.00 82.12 154 ASP A CA 1
ATOM 1133 C C . ASP A 1 154 ? 14.503 7.015 -2.977 1.00 82.12 154 ASP A C 1
ATOM 1135 O O . ASP A 1 154 ? 15.060 8.112 -3.021 1.00 82.12 154 ASP A O 1
ATOM 1139 N N . SER A 1 155 ? 14.567 6.222 -1.915 1.00 78.62 155 SER A N 1
ATOM 1140 C CA . SER A 1 155 ? 15.276 6.569 -0.681 1.00 78.62 155 SER A CA 1
ATOM 1141 C C . SER A 1 155 ? 16.791 6.722 -0.864 1.00 78.62 155 SER A C 1
ATOM 1143 O O . SER A 1 155 ? 17.428 7.403 -0.063 1.00 78.62 155 SER A O 1
ATOM 1145 N N . SER A 1 156 ? 17.371 6.138 -1.920 1.00 76.94 156 SER A N 1
ATOM 1146 C CA . SER A 1 156 ? 18.811 6.228 -2.192 1.00 76.94 156 SER A CA 1
ATOM 1147 C C . SER A 1 156 ? 19.215 7.587 -2.765 1.00 76.94 156 SER A C 1
ATOM 1149 O O . SER A 1 156 ? 20.303 8.084 -2.482 1.00 76.94 156 SER A O 1
ATOM 1151 N N . THR A 1 157 ? 18.353 8.188 -3.589 1.00 75.44 157 THR A N 1
ATOM 1152 C CA . THR A 1 157 ? 18.668 9.412 -4.345 1.00 75.44 157 THR A CA 1
ATOM 1153 C C . THR A 1 157 ? 17.793 10.609 -3.976 1.00 75.44 157 THR A C 1
ATOM 1155 O O . THR A 1 157 ? 18.110 11.735 -4.359 1.00 75.44 157 THR A O 1
ATOM 1158 N N . GLY A 1 158 ? 16.689 10.387 -3.257 1.00 74.69 158 GLY A N 1
ATOM 1159 C CA . GLY A 1 158 ? 15.652 11.389 -3.011 1.00 74.69 158 GLY A CA 1
ATOM 1160 C C . GLY A 1 158 ? 14.799 11.706 -4.245 1.00 74.69 158 GLY A C 1
ATOM 1161 O O . GLY A 1 158 ? 13.992 12.632 -4.203 1.00 74.69 158 GLY A O 1
ATOM 1162 N N . GLN A 1 159 ? 14.970 10.979 -5.356 1.00 79.00 159 GLN A N 1
ATOM 1163 C CA . GLN A 1 159 ? 14.206 11.217 -6.581 1.00 79.00 159 GLN A CA 1
ATOM 1164 C C . GLN A 1 159 ? 12.760 10.734 -6.440 1.00 79.00 159 GLN A C 1
ATOM 1166 O O . GLN A 1 159 ? 12.492 9.679 -5.860 1.00 79.00 159 GLN A O 1
ATOM 1171 N N . LEU A 1 160 ? 11.836 11.501 -7.024 1.00 80.88 160 LEU A N 1
ATOM 1172 C CA . LEU A 1 160 ? 10.412 11.189 -7.054 1.00 80.88 160 LEU A CA 1
ATOM 1173 C C . LEU A 1 160 ? 9.959 10.876 -8.480 1.00 80.88 160 LEU A C 1
ATOM 1175 O O . LEU A 1 160 ? 10.200 11.640 -9.424 1.00 80.88 160 LEU A O 1
ATOM 1179 N N . TYR A 1 161 ? 9.238 9.770 -8.615 1.00 83.06 161 TYR A N 1
ATOM 1180 C CA . TYR A 1 161 ? 8.754 9.263 -9.893 1.00 83.06 161 TYR A CA 1
ATOM 1181 C C . TYR A 1 161 ? 7.238 9.140 -9.888 1.00 83.06 161 TYR A C 1
ATOM 1183 O O . TYR A 1 161 ? 6.651 8.814 -8.857 1.00 83.06 161 TYR A O 1
ATOM 1191 N N . THR A 1 162 ? 6.619 9.357 -11.050 1.00 85.38 162 THR A N 1
ATOM 1192 C CA . THR A 1 162 ? 5.206 9.029 -11.275 1.00 85.38 162 THR A CA 1
ATOM 1193 C C . THR A 1 162 ? 5.056 7.773 -12.091 1.00 85.38 162 THR A C 1
ATOM 1195 O O . THR A 1 162 ? 5.718 7.585 -13.112 1.00 85.38 162 THR A O 1
ATOM 1198 N N . PHE A 1 163 ? 4.093 6.969 -11.678 1.00 86.38 163 PHE A N 1
ATOM 1199 C CA . PHE A 1 163 ? 3.662 5.774 -12.364 1.00 86.38 163 PHE A CA 1
ATOM 1200 C C . PHE A 1 163 ? 2.157 5.861 -12.572 1.00 86.38 163 PHE A C 1
ATOM 1202 O O . PHE A 1 163 ? 1.386 5.642 -11.633 1.00 86.38 163 PHE A O 1
ATOM 1209 N N . PRO A 1 164 ? 1.712 6.195 -13.788 1.00 86.06 164 PRO A N 1
ATOM 1210 C CA . PRO A 1 164 ? 0.317 6.052 -14.122 1.00 86.06 164 PRO A CA 1
ATOM 1211 C C . PRO A 1 164 ? -0.130 4.607 -14.039 1.00 86.06 164 PRO A C 1
ATOM 1213 O O . PRO A 1 164 ? 0.596 3.690 -14.432 1.00 86.06 164 PRO A O 1
ATOM 1216 N N . LEU A 1 165 ? -1.350 4.417 -13.561 1.00 88.06 165 LEU A N 1
ATOM 1217 C CA . LEU A 1 165 ? -1.944 3.098 -13.499 1.00 88.06 165 LEU A CA 1
ATOM 1218 C C . LEU A 1 165 ? -2.343 2.616 -14.906 1.00 88.06 165 LEU A C 1
ATOM 1220 O O . LEU A 1 165 ? -2.682 3.433 -15.773 1.00 88.06 165 LEU A O 1
ATOM 1224 N N . PRO A 1 166 ? -2.308 1.297 -15.164 1.00 83.75 166 PRO A N 1
ATOM 1225 C CA . PRO A 1 166 ? -2.720 0.740 -16.446 1.00 83.75 166 PRO A CA 1
ATOM 1226 C C . PRO A 1 166 ? -4.142 1.169 -16.816 1.00 83.75 166 PRO A C 1
ATOM 1228 O O . PRO A 1 166 ? -5.045 1.147 -15.986 1.00 83.75 166 PRO A O 1
ATOM 1231 N N . GLY A 1 167 ? -4.344 1.548 -18.079 1.00 79.25 167 GLY A N 1
ATOM 1232 C CA . GLY A 1 167 ? -5.640 2.024 -18.574 1.00 79.25 167 GLY A CA 1
ATOM 1233 C C . GLY A 1 167 ? -5.928 3.510 -18.321 1.00 79.25 167 GLY A C 1
ATOM 1234 O O . GLY A 1 167 ? -6.921 4.007 -18.838 1.00 79.25 167 GLY A O 1
ATOM 1235 N N . SER A 1 168 ? -5.053 4.239 -17.616 1.00 75.12 1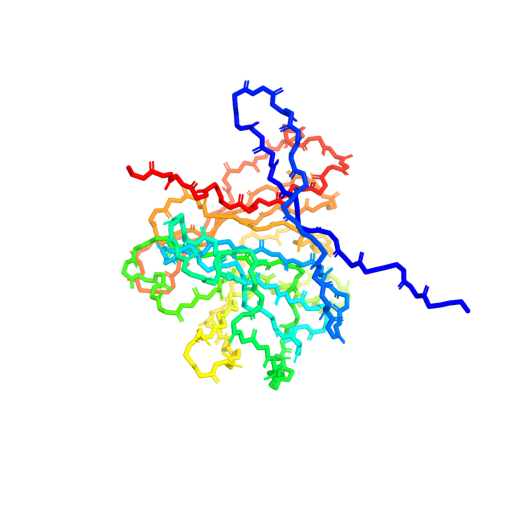68 SER A N 1
ATOM 1236 C CA . SER A 1 168 ? -5.191 5.695 -17.404 1.00 75.12 168 SER A CA 1
ATOM 1237 C C . SER A 1 168 ? -4.983 6.538 -18.669 1.00 75.12 168 SER A C 1
ATOM 1239 O O . SER A 1 168 ? -5.420 7.683 -18.731 1.00 75.12 168 SER A O 1
ATOM 1241 N N . GLY A 1 169 ? -4.279 6.000 -19.672 1.00 69.50 169 GLY A N 1
ATOM 1242 C CA . GLY A 1 169 ? -3.881 6.742 -20.874 1.00 69.50 169 GLY A CA 1
ATOM 1243 C C . GLY A 1 169 ? -2.752 7.759 -20.651 1.00 69.50 169 GLY A C 1
ATOM 1244 O O . GLY A 1 169 ? -2.420 8.497 -21.576 1.00 69.50 169 GLY A O 1
ATOM 1245 N N . LEU A 1 170 ? -2.150 7.803 -19.458 1.00 68.81 170 LEU A N 1
ATOM 1246 C CA . LEU A 1 170 ? -1.043 8.703 -19.124 1.00 68.81 170 LEU A CA 1
ATOM 1247 C C . LEU A 1 170 ? 0.319 8.007 -19.319 1.00 68.81 170 LEU A C 1
ATOM 1249 O O . LEU A 1 170 ? 0.422 6.781 -19.260 1.00 68.81 170 LEU A O 1
ATOM 1253 N N . ALA A 1 171 ? 1.381 8.792 -19.515 1.00 66.31 171 ALA A N 1
ATOM 1254 C CA . ALA A 1 171 ? 2.751 8.292 -19.653 1.00 66.31 171 ALA A CA 1
ATOM 1255 C C . ALA A 1 171 ? 3.516 8.339 -18.321 1.00 66.31 171 ALA A C 1
ATOM 1257 O O . ALA A 1 171 ? 3.380 9.291 -17.553 1.00 66.31 171 ALA A O 1
ATOM 1258 N N . THR A 1 172 ? 4.339 7.322 -18.050 1.00 65.31 172 THR A N 1
ATOM 1259 C CA . THR A 1 172 ? 5.271 7.334 -16.913 1.00 65.31 172 THR A CA 1
ATOM 1260 C C . THR A 1 172 ? 6.272 8.472 -17.069 1.00 65.31 172 THR A C 1
ATOM 1262 O O . THR A 1 172 ? 6.860 8.636 -18.138 1.00 65.31 172 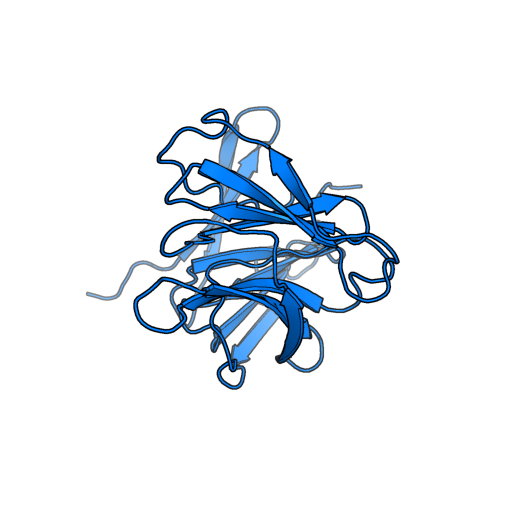THR A O 1
ATOM 1265 N N . ALA A 1 173 ? 6.500 9.227 -15.997 1.00 62.06 173 ALA A N 1
ATOM 1266 C CA . ALA A 1 173 ? 7.456 10.322 -15.994 1.00 62.06 173 ALA A CA 1
ATOM 1267 C C . ALA A 1 173 ? 8.251 10.368 -14.687 1.00 62.06 173 ALA A C 1
ATOM 1269 O O . ALA A 1 173 ? 7.737 10.085 -13.601 1.00 62.06 173 ALA A O 1
ATOM 1270 N N . GLN A 1 174 ? 9.506 10.794 -14.788 1.00 64.62 174 GLN A N 1
ATOM 1271 C CA . GLN A 1 174 ? 10.224 11.362 -13.656 1.00 64.62 174 GLN A CA 1
ATOM 1272 C C . GLN A 1 174 ? 9.702 12.785 -13.430 1.00 64.62 174 GLN A C 1
ATOM 1274 O O . GLN A 1 174 ? 9.655 13.568 -14.377 1.00 64.62 174 GLN A O 1
ATOM 1279 N N . VAL A 1 175 ? 9.277 13.111 -12.205 1.00 62.59 175 VAL A N 1
ATOM 1280 C CA . VAL A 1 175 ? 8.491 14.341 -11.958 1.00 62.59 175 VAL A CA 1
ATOM 1281 C C . VAL A 1 175 ? 9.201 15.343 -11.062 1.00 62.59 175 VAL A C 1
ATOM 1283 O O . VAL A 1 175 ? 8.902 16.532 -11.135 1.00 62.59 175 VAL A O 1
ATOM 1286 N N . ALA A 1 176 ? 10.203 14.918 -10.291 1.00 59.41 176 ALA A N 1
ATOM 1287 C CA . ALA A 1 176 ? 11.078 15.854 -9.597 1.00 59.41 176 ALA A CA 1
ATOM 1288 C C . ALA A 1 176 ? 12.524 15.349 -9.518 1.00 59.41 176 ALA A C 1
ATOM 1290 O O . ALA A 1 176 ? 12.788 14.185 -9.211 1.00 59.41 176 ALA A O 1
ATOM 1291 N N . LEU A 1 177 ? 13.454 16.276 -9.764 1.00 51.97 177 LEU A N 1
ATOM 1292 C CA . LEU A 1 177 ? 14.882 16.154 -9.488 1.00 51.97 177 LEU A CA 1
ATOM 1293 C C . LEU A 1 177 ? 15.196 17.082 -8.314 1.00 51.97 177 LEU A C 1
ATOM 1295 O O . LEU A 1 177 ? 15.095 18.298 -8.459 1.00 51.97 177 LEU A O 1
ATOM 1299 N N . GLY A 1 178 ? 15.575 16.536 -7.162 1.00 45.22 178 GLY A N 1
ATOM 1300 C CA . GLY A 1 178 ? 16.066 17.367 -6.068 1.00 45.22 178 GLY A CA 1
ATOM 1301 C C . GLY A 1 178 ? 15.838 16.796 -4.676 1.00 45.22 178 GLY A C 1
ATOM 1302 O O . GLY A 1 178 ? 14.869 16.100 -4.406 1.00 45.22 178 GLY A O 1
ATOM 1303 N N . ASN A 1 179 ? 16.738 17.190 -3.783 1.00 46.78 179 ASN A N 1
ATOM 1304 C CA . ASN A 1 179 ? 16.791 16.941 -2.339 1.00 46.78 179 ASN A CA 1
ATOM 1305 C C . ASN A 1 179 ? 15.625 17.543 -1.519 1.00 46.78 179 ASN A C 1
ATOM 1307 O O . ASN A 1 179 ? 15.760 17.713 -0.308 1.00 46.78 179 ASN A O 1
ATOM 1311 N N . SER A 1 180 ? 14.509 17.921 -2.154 1.00 45.50 180 SER A N 1
ATOM 1312 C CA . SER A 1 180 ? 13.380 18.588 -1.489 1.00 45.50 180 SER A CA 1
ATOM 1313 C C . SER A 1 180 ? 12.595 17.647 -0.570 1.00 45.50 180 SER A C 1
ATOM 1315 O O . SER A 1 180 ? 11.994 18.107 0.396 1.00 45.50 180 SER A O 1
ATOM 1317 N N . PHE A 1 181 ? 12.667 16.337 -0.816 1.00 47.97 181 PHE A N 1
ATOM 1318 C CA . PHE A 1 181 ? 12.534 15.328 0.230 1.00 47.97 181 PHE A CA 1
ATOM 1319 C C . PHE A 1 181 ? 13.958 15.038 0.697 1.00 47.97 181 PHE A C 1
ATOM 1321 O O . PHE A 1 181 ? 14.746 14.479 -0.064 1.00 47.97 181 PHE A O 1
ATOM 1328 N N . GLY A 1 182 ? 14.337 15.518 1.883 1.00 44.31 182 GLY A N 1
ATOM 1329 C CA . GLY A 1 182 ? 15.708 15.379 2.377 1.00 44.31 182 GLY A CA 1
ATOM 1330 C C . GLY A 1 182 ? 16.212 13.940 2.226 1.00 44.31 182 GLY A C 1
ATOM 1331 O O . GLY A 1 182 ? 15.470 12.995 2.491 1.00 44.31 182 GLY A O 1
ATOM 1332 N N . LEU A 1 183 ? 17.465 13.789 1.781 1.00 44.81 183 LEU A N 1
ATOM 1333 C CA . LEU A 1 183 ? 18.208 12.525 1.687 1.00 44.81 183 LEU A CA 1
ATOM 1334 C C . LEU A 1 183 ? 18.279 11.845 3.071 1.00 44.81 183 LEU A C 1
ATOM 1336 O O . LEU A 1 183 ? 19.302 11.966 3.734 1.00 44.81 183 LEU A O 1
ATOM 1340 N N . ALA A 1 184 ? 17.188 11.240 3.555 1.00 41.88 184 ALA A N 1
ATOM 1341 C CA . ALA A 1 184 ? 17.126 10.352 4.728 1.00 41.88 184 ALA A CA 1
ATOM 1342 C C . ALA A 1 184 ? 15.704 10.006 5.207 1.00 41.88 184 ALA A C 1
ATOM 1344 O O . ALA A 1 184 ? 15.576 9.108 6.037 1.00 41.88 184 ALA A O 1
ATOM 1345 N N . THR A 1 185 ? 14.634 10.689 4.792 1.00 47.38 185 THR A N 1
ATOM 1346 C CA . THR A 1 185 ? 13.332 10.461 5.444 1.00 47.38 185 THR A CA 1
ATOM 1347 C C . THR A 1 185 ? 12.437 9.554 4.617 1.00 47.38 185 THR A C 1
ATOM 1349 O O . THR A 1 185 ? 11.851 9.989 3.628 1.00 47.38 185 THR A O 1
ATOM 1352 N N . ILE A 1 186 ? 12.319 8.302 5.073 1.00 51.94 186 ILE A N 1
ATOM 1353 C CA . ILE A 1 186 ? 11.174 7.421 4.821 1.00 51.94 186 ILE A CA 1
ATOM 1354 C C . ILE A 1 186 ? 9.910 8.272 4.988 1.00 51.94 186 ILE A C 1
ATOM 1356 O O . ILE A 1 186 ? 9.642 8.776 6.080 1.00 51.94 186 ILE A O 1
ATOM 1360 N N . ALA A 1 187 ? 9.175 8.478 3.903 1.00 55.75 187 ALA A N 1
ATOM 1361 C CA . ALA A 1 187 ? 7.913 9.196 3.909 1.00 55.75 187 ALA A CA 1
ATOM 1362 C C . ALA A 1 187 ? 6.797 8.160 3.759 1.00 55.75 187 ALA A C 1
ATOM 1364 O O . ALA A 1 187 ? 6.219 8.025 2.687 1.00 55.75 187 ALA A O 1
ATOM 1365 N N . ASP A 1 188 ? 6.534 7.387 4.816 1.00 56.91 188 ASP A N 1
ATOM 1366 C CA . ASP A 1 188 ? 5.331 6.548 4.852 1.00 56.91 188 ASP A CA 1
ATOM 1367 C C . ASP A 1 188 ? 4.108 7.478 4.825 1.00 56.91 188 ASP A C 1
ATOM 1369 O O . ASP A 1 188 ? 3.931 8.347 5.687 1.00 56.91 188 ASP A O 1
ATOM 1373 N N . GLY A 1 189 ? 3.329 7.354 3.755 1.00 55.25 189 GLY A N 1
ATOM 1374 C CA . GLY A 1 189 ? 2.225 8.235 3.421 1.00 55.25 189 GLY A CA 1
ATOM 1375 C C . GLY A 1 189 ? 0.888 7.521 3.531 1.00 55.25 189 GLY A C 1
ATOM 1376 O O . GLY A 1 189 ? 0.200 7.347 2.527 1.00 55.25 189 GLY A O 1
ATOM 1377 N N . ALA A 1 190 ? 0.455 7.155 4.737 1.00 59.41 190 ALA A N 1
ATOM 1378 C CA . ALA A 1 190 ? -0.932 6.747 4.934 1.00 59.41 190 ALA A CA 1
ATOM 1379 C C . ALA A 1 190 ? -1.867 7.955 4.720 1.00 59.41 190 ALA A C 1
ATOM 1381 O O . ALA A 1 190 ? -1.727 8.997 5.369 1.00 59.41 190 ALA A O 1
ATOM 1382 N N . ARG A 1 191 ? -2.856 7.832 3.820 1.00 62.25 191 ARG A N 1
ATOM 1383 C CA . ARG A 1 191 ? -3.863 8.890 3.635 1.00 62.25 191 ARG A CA 1
ATOM 1384 C C . ARG A 1 191 ? -4.594 9.169 4.955 1.00 62.25 191 ARG A C 1
ATOM 1386 O O . ARG A 1 191 ? -4.888 8.253 5.725 1.00 62.25 191 ARG A O 1
ATOM 1393 N N . CYS A 1 192 ? -4.989 10.419 5.174 1.00 53.38 192 CYS A N 1
ATOM 1394 C CA . CYS A 1 192 ? -5.927 10.739 6.246 1.00 53.38 192 CYS A CA 1
ATOM 1395 C C . CYS A 1 192 ? -7.325 10.215 5.878 1.00 53.38 192 CYS A C 1
ATOM 1397 O O . CYS A 1 192 ? -7.827 10.505 4.793 1.00 53.38 192 CYS A O 1
ATOM 1399 N N . ALA A 1 193 ? -7.982 9.484 6.781 1.00 50.91 193 ALA A N 1
ATOM 1400 C CA . ALA A 1 193 ? -9.430 9.314 6.703 1.00 50.91 193 ALA A CA 1
ATOM 1401 C C . ALA A 1 193 ? -10.071 10.648 7.109 1.00 50.91 193 ALA A C 1
ATOM 1403 O O . ALA A 1 193 ? -10.059 11.005 8.287 1.00 50.91 193 ALA A O 1
ATOM 1404 N N . ALA A 1 194 ? -10.565 11.426 6.146 1.00 47.59 194 ALA A N 1
ATOM 1405 C CA . ALA A 1 194 ? -11.399 12.574 6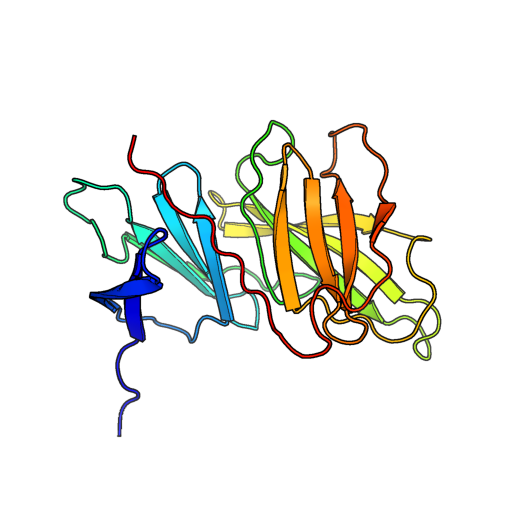.475 1.00 47.59 194 ALA A CA 1
ATOM 1406 C C . ALA A 1 194 ? -12.742 12.057 7.013 1.00 47.59 194 ALA A C 1
ATOM 1408 O O . ALA A 1 194 ? -13.357 11.180 6.406 1.00 47.59 194 ALA A O 1
ATOM 1409 N N . ALA A 1 195 ? -13.180 12.577 8.161 1.00 37.66 195 ALA A N 1
ATOM 1410 C CA . ALA A 1 195 ? -14.581 12.475 8.542 1.00 37.66 195 ALA A CA 1
ATOM 1411 C C . ALA A 1 195 ? -15.365 13.398 7.601 1.00 37.66 195 ALA A C 1
ATOM 1413 O O . ALA A 1 195 ? -15.012 14.574 7.493 1.00 37.66 195 ALA A O 1
ATOM 1414 N N . ASN A 1 196 ? -16.359 12.854 6.901 1.00 37.62 196 ASN A N 1
ATOM 1415 C CA . ASN A 1 196 ? -17.371 13.677 6.240 1.00 37.62 196 ASN A CA 1
ATOM 1416 C C . ASN A 1 196 ? -18.256 14.355 7.287 1.00 37.62 196 ASN A C 1
ATOM 1418 O O . ASN A 1 196 ? -18.547 13.694 8.313 1.00 37.62 196 ASN A O 1
#

Secondary structure (DSSP, 8-state):
-PPPPEEEEEE-TTT--EEEEEEE--SS--SEEEE-TTSEEEEE-TTS-EEEEEE--TT-TTTTEEEEEEE-PPPSS--S--B---STTTTTEEEEEEEE--GGGSS-EEEEEEEETTT--EEEEEEE-SS--SS---EEEEEEEETTEEEEEETTT--EEEEEPTTS-PPPEEEE-STTS-TT-----PPP----

Radius of gyration: 17.08 Å; chains: 1; bounding box: 45×36×48 Å

Foldseek 3Di:
DDDDFDWDWDADPVPRDIDTPDGARDPADFQEWAQEPQRWIWTAHQQRFKIWTAHCPPPDPRHRYTPDIDTEPGDPFTFLYWEQEDADLSPQWIKGKGWDQDDPQQFIWIWIWTQHNPVRYIDTADIDGDADGDGDFDFNEWYYPHHQKIWTAGLQQRWIWIDGGPPPPDDTHRDDDDCPVPNHDRPRDHDDPDDD

pLDDT: mean 81.35, std 16.05, range [35.22, 97.62]